Protein AF-A0A9E9LVG8-F1 (afdb_monomer)

Radius of gyration: 35.6 Å; Cα contacts (8 Å, |Δi|>4): 152; chains: 1; bounding box: 128×38×91 Å

Sequence (211 aa):
MKEKGQGVKDRTTAPAATGKSSRAGDALNPRQARFVSEYLVDLNGTQAAIRAGYSERSAKQTASRLLGEAAVRAAVGCAMEKRQERTELSQDEVIQDLRELRDICMGRRKVKVMTIVKNSREGTAEPVEVEGVMFEPSSANRTLELLGRHMRMFTDKMDVVSNGQTLQSGVLVVPPSLDESEWEKAAASEALPLSRSNHKQQKEKQGETDE

pLDDT: mean 72.39, std 21.18, range [31.77, 96.56]

Solvent-accessible surface area (backbone atoms only — not comparable to full-atom values): 13302 Å² total; per-residue (Å²): 133,89,81,92,82,85,87,82,90,84,79,90,79,79,86,74,91,81,77,81,84,89,72,84,78,90,71,71,50,73,52,55,48,38,22,45,61,43,20,72,74,73,73,38,47,40,63,9,23,37,76,34,68,43,58,69,95,48,9,57,62,49,24,55,52,46,66,65,35,67,64,51,38,52,51,43,49,56,52,50,50,56,48,32,66,74,64,76,53,53,73,66,55,55,51,49,51,42,52,51,50,31,31,31,23,68,45,75,33,76,42,79,41,82,40,74,52,67,43,87,88,74,78,46,72,47,81,42,81,38,85,37,70,45,75,36,67,69,63,24,52,54,36,52,50,54,54,35,47,75,71,60,75,61,79,87,84,77,78,53,62,58,98,91,39,71,54,72,90,70,82,79,82,77,68,98,62,93,51,69,72,57,54,54,50,56,57,59,75,69,58,69,89,77,78,82,71,74,72,63,67,63,61,67,74,74,72,80,84,87,131

Structure (mmCIF, N/CA/C/O backbone):
data_AF-A0A9E9LVG8-F1
#
_entry.id   AF-A0A9E9LVG8-F1
#
loop_
_atom_site.group_PDB
_atom_site.id
_atom_site.type_symbol
_atom_site.label_atom_id
_atom_site.label_alt_id
_atom_site.label_comp_id
_atom_site.label_asym_id
_atom_site.label_entity_id
_atom_site.label_seq_id
_atom_site.pdbx_PDB_ins_code
_atom_site.Cartn_x
_atom_site.Cartn_y
_atom_site.Cartn_z
_atom_site.occupancy
_atom_site.B_iso_or_equiv
_atom_site.auth_seq_id
_atom_site.auth_comp_id
_atom_site.auth_asym_id
_atom_site.auth_atom_id
_atom_site.pdbx_PDB_model_num
ATOM 1 N N . MET A 1 1 ? -80.763 -16.432 45.388 1.00 38.88 1 MET A N 1
ATOM 2 C CA . MET A 1 1 ? -79.445 -17.096 45.249 1.00 38.88 1 MET A CA 1
ATOM 3 C C . MET A 1 1 ? -78.433 -15.978 44.993 1.00 38.88 1 MET A C 1
ATOM 5 O O . MET A 1 1 ? -78.716 -15.185 44.111 1.00 38.88 1 MET A O 1
ATOM 9 N N . LYS A 1 2 ? -77.581 -15.620 45.977 1.00 37.69 2 LYS A N 1
ATOM 10 C CA . LYS A 1 2 ? -76.143 -16.015 46.098 1.00 37.69 2 LYS A CA 1
ATOM 11 C C . LYS A 1 2 ? -75.337 -15.500 44.881 1.00 37.69 2 LYS A C 1
ATOM 13 O O . LYS A 1 2 ? -75.766 -15.802 43.784 1.00 37.69 2 LYS A O 1
ATOM 18 N N . GLU A 1 3 ? -74.270 -14.692 44.920 1.00 39.41 3 GLU A N 1
ATOM 19 C CA . GLU A 1 3 ? -73.132 -14.364 45.821 1.00 39.41 3 GLU A CA 1
ATOM 20 C C . GLU A 1 3 ? -72.594 -12.960 45.405 1.00 39.41 3 GLU A C 1
ATOM 22 O O . GLU A 1 3 ? -72.778 -12.574 44.258 1.00 39.41 3 GLU A O 1
ATOM 27 N N . LYS A 1 4 ? -72.146 -12.022 46.261 1.00 37.06 4 LYS A N 1
ATOM 28 C CA . LYS A 1 4 ? -70.861 -11.862 46.998 1.00 37.06 4 LYS A CA 1
ATOM 29 C C . LYS A 1 4 ? -69.542 -12.044 46.205 1.00 37.06 4 LYS A C 1
ATOM 31 O O . LYS A 1 4 ? -69.297 -13.105 45.658 1.00 37.06 4 LYS A O 1
ATOM 36 N N . GLY A 1 5 ? -68.653 -11.041 46.327 1.00 36.66 5 GLY A N 1
ATOM 37 C CA . GLY A 1 5 ? -67.199 -11.060 46.027 1.00 36.66 5 GLY A CA 1
ATOM 38 C C . GLY A 1 5 ? -66.798 -9.886 45.115 1.00 36.66 5 GLY A C 1
ATOM 39 O O . GLY A 1 5 ? -67.173 -9.901 43.955 1.00 36.66 5 GLY A O 1
ATOM 40 N N . GLN A 1 6 ? -66.220 -8.742 45.516 1.00 34.16 6 GLN A N 1
ATOM 41 C CA . GLN A 1 6 ? -65.081 -8.381 46.388 1.00 34.16 6 GLN A CA 1
ATOM 42 C C . GLN A 1 6 ? -63.689 -8.875 45.944 1.00 34.16 6 GLN A C 1
ATOM 44 O O . GLN A 1 6 ? -63.438 -10.071 45.925 1.00 34.16 6 GLN A O 1
ATOM 49 N N . GLY A 1 7 ? -62.775 -7.904 45.749 1.00 33.81 7 GLY A N 1
ATOM 50 C CA . GLY A 1 7 ? -61.306 -8.047 45.660 1.00 33.81 7 GLY A CA 1
ATOM 51 C C . GLY A 1 7 ? -60.805 -8.294 44.232 1.00 33.81 7 GLY A C 1
ATOM 52 O O . GLY A 1 7 ? -61.410 -9.068 43.519 1.00 33.81 7 GLY A O 1
ATOM 53 N N . VAL A 1 8 ? -59.735 -7.688 43.713 1.00 41.69 8 VAL A N 1
ATOM 54 C CA . VAL A 1 8 ? -58.428 -7.407 44.322 1.00 41.69 8 VAL A CA 1
ATOM 55 C C . VAL A 1 8 ? -57.753 -6.244 43.570 1.00 41.69 8 VAL A C 1
ATOM 57 O O . VAL A 1 8 ? -57.889 -6.099 42.359 1.00 41.69 8 VAL A O 1
ATOM 60 N N . LYS A 1 9 ? -57.036 -5.396 44.319 1.00 43.97 9 LYS A N 1
ATOM 61 C CA . LYS A 1 9 ? -56.090 -4.398 43.806 1.00 43.97 9 LYS A CA 1
ATOM 62 C C . LYS A 1 9 ? -54.779 -5.113 43.495 1.00 43.97 9 LYS A C 1
ATOM 64 O O . LYS A 1 9 ? -54.216 -5.664 44.434 1.00 43.97 9 LYS A O 1
ATOM 69 N N . ASP A 1 10 ? -54.249 -4.975 42.285 1.00 36.19 10 ASP A N 1
ATOM 70 C CA . ASP A 1 10 ? -52.825 -5.205 42.049 1.00 36.19 10 ASP A CA 1
ATOM 71 C C . ASP A 1 10 ? -52.133 -3.930 41.580 1.00 36.19 10 ASP A C 1
ATOM 73 O O . ASP A 1 10 ? -52.552 -3.214 40.671 1.00 36.19 10 ASP A O 1
ATOM 77 N N . ARG A 1 11 ? -51.085 -3.627 42.335 1.00 36.69 11 ARG A N 1
ATOM 78 C CA . ARG A 1 11 ? -50.156 -2.522 42.189 1.00 36.69 11 ARG A CA 1
ATOM 79 C C . ARG A 1 11 ? -48.958 -3.080 41.418 1.00 36.69 11 ARG A C 1
ATOM 81 O O . ARG A 1 11 ? -48.553 -4.208 41.673 1.00 36.69 11 ARG A O 1
ATOM 88 N N . THR A 1 12 ? -48.314 -2.224 40.627 1.00 31.77 12 THR A N 1
ATOM 89 C CA . THR A 1 12 ? -46.904 -2.366 40.219 1.00 31.77 12 THR A CA 1
ATOM 90 C C . THR A 1 12 ? -46.638 -3.333 39.057 1.00 31.77 12 THR A C 1
ATOM 92 O O . THR A 1 12 ? -46.626 -4.545 39.207 1.00 31.77 12 THR A O 1
ATOM 95 N N . THR A 1 13 ? -46.289 -2.786 37.894 1.00 35.84 13 THR A N 1
ATOM 96 C CA . THR A 1 13 ? -44.907 -2.799 37.373 1.00 35.84 13 THR A CA 1
ATOM 97 C C . THR A 1 13 ? -44.895 -2.132 35.998 1.00 35.84 13 THR A C 1
ATOM 99 O O . THR A 1 13 ? -45.585 -2.542 35.070 1.00 35.84 13 THR A O 1
ATOM 102 N N . ALA A 1 14 ? -44.114 -1.060 35.874 1.00 40.38 14 ALA A N 1
ATOM 103 C CA . ALA A 1 14 ? -43.675 -0.572 34.576 1.00 40.38 14 ALA A CA 1
ATOM 104 C C . ALA A 1 14 ? -42.892 -1.696 33.875 1.00 40.38 14 ALA A C 1
ATOM 106 O O . ALA A 1 14 ? -42.085 -2.349 34.546 1.00 40.38 14 ALA A O 1
ATOM 107 N N . PRO A 1 15 ? -43.050 -1.923 32.560 1.00 40.12 15 PRO A N 1
ATOM 108 C CA . PRO A 1 15 ? -42.087 -2.744 31.860 1.00 40.12 15 PRO A CA 1
ATOM 109 C C . PRO A 1 15 ? -40.777 -1.956 31.808 1.00 40.12 15 PRO A C 1
ATOM 111 O O . PRO A 1 15 ? -40.672 -0.882 31.211 1.00 40.12 15 PRO A O 1
ATOM 114 N N . ALA A 1 16 ? -39.798 -2.492 32.528 1.00 33.31 16 ALA A N 1
ATOM 115 C CA . ALA A 1 16 ? -38.419 -2.075 32.493 1.00 33.31 16 ALA A CA 1
ATOM 116 C C . ALA A 1 16 ? -37.898 -2.083 31.052 1.00 33.31 16 ALA A C 1
ATOM 118 O O . ALA A 1 16 ? -38.242 -2.932 30.230 1.00 33.31 16 ALA A O 1
ATOM 119 N N . ALA A 1 17 ? -37.035 -1.111 30.782 1.00 48.03 17 ALA A N 1
ATOM 120 C CA . ALA A 1 17 ? -36.269 -0.985 29.564 1.00 48.03 17 ALA A CA 1
ATOM 121 C C . ALA A 1 17 ? -35.578 -2.302 29.195 1.00 48.03 17 ALA A C 1
ATOM 123 O O . ALA A 1 17 ? -34.691 -2.766 29.909 1.00 48.03 17 ALA A O 1
ATOM 124 N N . THR A 1 18 ? -35.918 -2.876 28.046 1.00 38.91 18 THR A N 1
ATOM 125 C CA . THR A 1 18 ? -34.981 -3.684 27.258 1.00 38.91 18 THR A CA 1
ATOM 126 C C . THR A 1 18 ? -35.544 -3.891 25.861 1.00 38.91 18 THR A C 1
ATOM 128 O O . THR A 1 18 ? -36.622 -4.438 25.675 1.00 38.91 18 THR A O 1
ATOM 131 N N . GLY A 1 19 ? -34.809 -3.409 24.865 1.00 33.72 19 GLY A N 1
ATOM 132 C CA . GLY A 1 19 ? -35.228 -3.474 23.470 1.00 33.72 19 GLY A CA 1
ATOM 133 C C . GLY A 1 19 ? -34.497 -2.430 22.649 1.00 33.72 19 GLY A C 1
ATOM 134 O O . GLY A 1 19 ? -35.092 -1.465 22.191 1.00 33.72 19 GLY A O 1
ATOM 135 N N . LYS A 1 20 ? -33.171 -2.593 22.591 1.00 41.78 20 LYS A N 1
ATOM 136 C CA . LYS A 1 20 ? -32.183 -1.890 21.762 1.00 41.78 20 LYS A CA 1
ATOM 137 C C . LYS A 1 20 ? -32.831 -1.115 20.603 1.00 41.78 20 LYS A C 1
ATOM 139 O O . LYS A 1 20 ? -33.322 -1.716 19.655 1.00 41.78 20 LYS A O 1
ATOM 144 N N . SER A 1 21 ? -32.810 0.214 20.700 1.00 41.50 21 SER A N 1
ATOM 145 C CA . SER A 1 21 ? -33.230 1.143 19.649 1.00 41.50 21 SER A CA 1
ATOM 146 C C . SER A 1 21 ? -32.486 0.842 18.345 1.00 41.50 21 SER A C 1
ATOM 148 O O . SER A 1 21 ? -31.396 1.358 18.107 1.00 41.50 21 SER A O 1
ATOM 150 N N . SER A 1 22 ? -33.083 0.032 17.479 1.00 45.78 22 SER A N 1
ATOM 151 C CA . SER A 1 22 ? -32.811 0.063 16.050 1.00 45.78 22 SER A CA 1
ATOM 152 C C . SER A 1 22 ? -33.468 1.327 15.495 1.00 45.78 22 SER A C 1
ATOM 154 O O . SER A 1 22 ? -34.662 1.322 15.190 1.00 45.78 22 SER A O 1
ATOM 156 N N . ARG A 1 23 ? -32.734 2.443 15.422 1.00 41.19 23 ARG A N 1
ATOM 157 C CA . ARG A 1 23 ? -33.213 3.644 14.725 1.00 41.19 23 ARG A CA 1
ATOM 158 C C . ARG A 1 23 ? -32.106 4.344 13.947 1.00 41.19 23 ARG A C 1
ATOM 160 O O . ARG A 1 23 ? -31.041 4.602 14.494 1.00 41.19 23 ARG A O 1
ATOM 167 N N . ALA A 1 24 ? -32.505 4.720 12.731 1.00 39.78 24 ALA A N 1
ATOM 168 C CA . ALA A 1 24 ? -31.890 5.630 11.767 1.00 39.78 24 ALA A CA 1
ATOM 169 C C . ALA A 1 24 ? -30.687 5.068 10.992 1.00 39.78 24 ALA A C 1
ATOM 171 O O . ALA A 1 24 ? -29.621 4.824 11.544 1.00 39.78 24 ALA A O 1
ATOM 172 N N . GLY A 1 25 ? -30.910 4.845 9.695 1.00 45.16 25 GLY A N 1
ATOM 173 C CA . GLY A 1 25 ? -29.958 4.260 8.760 1.00 45.16 25 GLY A CA 1
ATOM 174 C C . GLY A 1 25 ? -28.806 5.185 8.363 1.00 45.16 25 GLY A C 1
ATOM 175 O O . GLY A 1 25 ? -28.906 6.408 8.436 1.00 45.16 25 GLY A O 1
ATOM 176 N N . ASP A 1 26 ? -27.724 4.530 7.947 1.00 60.81 26 ASP A N 1
ATOM 177 C CA . ASP A 1 26 ? -26.649 4.952 7.036 1.00 60.81 26 ASP A CA 1
ATOM 178 C C . ASP A 1 26 ? -25.858 6.246 7.285 1.00 60.81 26 ASP A C 1
ATOM 180 O O . ASP A 1 26 ? -24.904 6.516 6.557 1.00 60.81 26 ASP A O 1
ATOM 184 N N . ALA A 1 27 ? -26.139 7.016 8.336 1.00 74.62 27 ALA A N 1
ATOM 185 C CA . ALA A 1 27 ? -25.320 8.174 8.687 1.00 74.62 27 ALA A CA 1
ATOM 186 C C . ALA A 1 27 ? -24.210 7.798 9.683 1.00 74.62 27 ALA A C 1
ATOM 188 O O . ALA A 1 27 ? -24.473 7.445 10.834 1.00 74.62 27 ALA A O 1
ATOM 189 N N . LEU A 1 28 ? -22.948 7.910 9.253 1.00 84.06 28 LEU A N 1
ATOM 190 C CA . LEU A 1 28 ? -21.785 7.779 10.137 1.00 84.06 28 LEU A CA 1
ATOM 191 C C . LEU A 1 28 ? -21.846 8.831 11.247 1.00 84.06 28 LEU A C 1
ATOM 193 O O . LEU A 1 28 ? -21.999 10.025 10.987 1.00 84.06 28 LEU A O 1
ATOM 197 N N . ASN A 1 29 ? -21.626 8.405 12.489 1.00 91.50 29 ASN A N 1
ATOM 198 C CA . ASN A 1 29 ? -21.367 9.335 13.584 1.00 91.50 29 ASN A CA 1
ATOM 199 C C . ASN A 1 29 ? -20.106 10.172 13.262 1.00 91.50 29 ASN A C 1
ATOM 201 O O . ASN A 1 29 ? -19.155 9.613 12.711 1.00 91.50 29 ASN A O 1
ATOM 205 N N . PRO A 1 30 ? -20.017 11.458 13.658 1.00 93.12 30 PRO A N 1
ATOM 206 C CA . PRO A 1 30 ? -18.803 12.268 13.507 1.00 93.12 30 PRO A CA 1
ATOM 207 C C . PRO A 1 30 ? -17.490 11.560 13.883 1.00 93.12 30 PRO A C 1
ATOM 209 O O . PRO A 1 30 ? -16.487 11.697 13.185 1.00 93.12 30 PRO A O 1
ATOM 212 N N . ARG A 1 31 ? -17.484 10.741 14.947 1.00 92.69 31 ARG A N 1
ATOM 213 C CA . ARG A 1 31 ? -16.293 9.963 15.344 1.00 92.69 31 ARG A CA 1
ATOM 214 C C . ARG A 1 31 ? -15.994 8.790 14.412 1.00 92.69 31 ARG A C 1
ATOM 216 O O . ARG A 1 31 ? -14.829 8.464 14.211 1.00 92.69 31 ARG A O 1
ATOM 223 N N . GLN A 1 32 ? -17.019 8.149 13.852 1.00 93.88 32 GLN A N 1
ATOM 224 C CA . GLN A 1 32 ? -16.851 7.108 12.832 1.00 93.88 32 GLN A CA 1
ATOM 225 C C . GLN A 1 32 ? -16.370 7.721 11.512 1.00 93.88 32 GLN A C 1
ATOM 227 O O . GLN A 1 32 ? -15.439 7.198 10.914 1.00 93.88 32 GLN A O 1
ATOM 232 N N . ALA A 1 3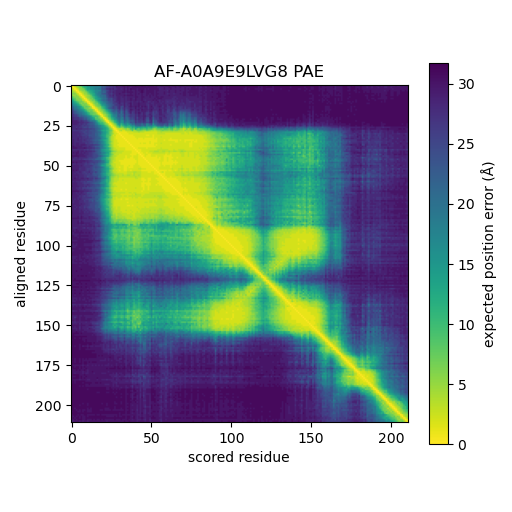3 ? -16.926 8.862 11.098 1.00 93.25 33 ALA A N 1
ATOM 233 C CA . ALA A 1 33 ? -16.466 9.591 9.918 1.00 93.25 33 ALA A CA 1
ATOM 234 C C . ALA A 1 33 ? -14.994 10.013 10.059 1.00 93.25 33 ALA A C 1
ATOM 236 O O . ALA A 1 33 ? -14.196 9.791 9.152 1.00 93.25 33 ALA A O 1
ATOM 237 N N . ARG A 1 34 ? -14.601 10.529 11.233 1.00 95.25 34 ARG A N 1
ATOM 238 C CA . ARG A 1 34 ? -13.197 10.848 11.523 1.00 95.25 34 ARG A CA 1
ATOM 239 C C . ARG A 1 34 ? -12.307 9.606 11.498 1.00 95.25 34 ARG A C 1
ATOM 241 O O . ARG A 1 34 ? -11.225 9.662 10.931 1.00 95.25 34 ARG A O 1
ATOM 248 N N . PHE A 1 35 ? -12.770 8.481 12.045 1.00 96.56 35 PHE A N 1
ATOM 249 C CA . PHE A 1 35 ? -12.057 7.205 11.944 1.00 96.56 35 PHE A CA 1
ATOM 250 C C . PHE A 1 35 ? -11.811 6.788 10.492 1.00 96.56 35 PHE A C 1
ATOM 252 O O . PHE A 1 35 ? -10.695 6.393 10.176 1.00 96.56 35 PHE A O 1
ATOM 259 N N . VAL A 1 36 ? -12.808 6.916 9.610 1.00 95.44 36 VAL A N 1
ATOM 260 C CA . VAL A 1 36 ? -12.644 6.617 8.178 1.00 95.44 36 VAL A CA 1
ATOM 261 C C . VAL A 1 36 ? -11.559 7.505 7.568 1.00 95.44 36 VAL A C 1
ATOM 263 O O . VAL A 1 36 ? -10.634 6.980 6.957 1.00 95.44 36 VAL A O 1
ATOM 266 N N . SER A 1 37 ? -11.613 8.822 7.785 1.00 93.25 37 SER A N 1
ATOM 267 C CA . SER A 1 37 ? -10.603 9.751 7.261 1.00 93.25 37 SER A CA 1
ATOM 268 C C . SER A 1 37 ? -9.186 9.420 7.741 1.00 93.25 37 SER A C 1
ATOM 270 O O . SER A 1 37 ? -8.263 9.387 6.932 1.00 93.25 37 SER A O 1
ATOM 272 N N . GLU A 1 38 ? -9.013 9.131 9.034 1.00 96.19 38 GLU A N 1
ATOM 273 C CA . GLU A 1 38 ? -7.708 8.778 9.613 1.00 96.19 38 GLU A CA 1
ATOM 274 C C . GLU A 1 38 ? -7.217 7.403 9.144 1.00 96.19 38 GLU A C 1
ATOM 276 O O . GLU A 1 38 ? -6.023 7.207 8.938 1.00 96.19 38 GLU A O 1
ATOM 281 N N . TYR A 1 39 ? -8.127 6.448 8.929 1.00 95.44 39 TYR A N 1
ATOM 282 C CA . TYR A 1 39 ? -7.785 5.114 8.437 1.00 95.44 39 TYR A CA 1
ATOM 283 C C . TYR A 1 39 ? -7.207 5.153 7.024 1.00 95.44 39 TYR A C 1
ATOM 285 O O . TYR A 1 39 ? -6.285 4.407 6.718 1.00 95.44 39 TYR A O 1
ATOM 293 N N . LEU A 1 40 ? -7.686 6.052 6.165 1.00 91.56 40 LEU A N 1
ATOM 294 C CA . LEU A 1 40 ? -7.164 6.187 4.802 1.00 91.56 40 LEU A CA 1
ATOM 295 C C . LEU A 1 40 ? -5.748 6.775 4.746 1.00 91.56 40 LEU A C 1
ATOM 297 O O . LEU A 1 40 ? -5.103 6.699 3.698 1.00 91.56 40 LEU A O 1
ATOM 301 N N . VAL A 1 41 ? -5.246 7.366 5.833 1.00 89.62 41 VAL A N 1
ATOM 302 C CA . VAL A 1 41 ? -3.891 7.933 5.864 1.00 89.62 41 VAL A CA 1
ATOM 303 C C . VAL A 1 41 ? -2.842 6.827 5.745 1.00 89.62 41 VAL A C 1
ATOM 305 O O . VAL A 1 41 ? -1.950 6.934 4.910 1.00 89.62 41 VAL A O 1
ATOM 308 N N . ASP A 1 42 ? -2.969 5.760 6.533 1.00 89.19 42 ASP A N 1
ATOM 309 C CA . ASP A 1 42 ? -1.940 4.719 6.686 1.00 89.19 42 ASP A CA 1
ATOM 310 C C . ASP A 1 42 ? -2.485 3.281 6.706 1.00 89.19 42 ASP A C 1
ATOM 312 O O . ASP A 1 42 ? -1.722 2.333 6.887 1.00 89.19 42 ASP A O 1
ATOM 316 N N . LEU A 1 43 ? -3.798 3.103 6.535 1.00 90.44 43 LEU A N 1
ATOM 317 C CA . LEU A 1 43 ? -4.495 1.816 6.618 1.00 90.44 43 LEU A CA 1
ATOM 318 C C . LEU A 1 43 ? -4.313 1.106 7.969 1.00 90.44 43 LEU A C 1
ATOM 320 O O . LEU A 1 43 ? -4.514 -0.107 8.079 1.00 90.44 43 LEU A O 1
ATOM 324 N N . ASN A 1 44 ? -3.979 1.856 9.024 1.00 93.00 44 ASN A N 1
ATOM 325 C CA . ASN A 1 44 ? -3.775 1.331 10.366 1.00 93.00 44 ASN A CA 1
ATOM 326 C C . ASN A 1 44 ? -4.997 1.607 11.248 1.00 93.00 44 ASN A C 1
ATOM 328 O O . ASN A 1 44 ? -5.193 2.708 11.761 1.00 93.00 44 ASN A O 1
ATOM 332 N N . GLY A 1 45 ? -5.804 0.569 11.485 1.00 93.88 45 GLY A N 1
ATOM 333 C CA . GLY A 1 45 ? -7.032 0.687 12.275 1.00 93.88 45 GLY A CA 1
ATOM 334 C C . GLY A 1 45 ? -6.791 1.193 13.700 1.00 93.88 45 GLY A C 1
ATOM 335 O O . GLY A 1 45 ? -7.513 2.066 14.175 1.00 93.88 45 GLY A O 1
ATOM 336 N N . THR A 1 46 ? -5.763 0.687 14.384 1.00 94.62 46 THR A N 1
ATOM 337 C CA . THR A 1 46 ? -5.473 1.073 15.774 1.00 94.62 46 THR A CA 1
ATOM 338 C C . THR A 1 46 ? -5.098 2.551 15.859 1.00 94.62 46 THR A C 1
ATOM 340 O O . THR A 1 46 ? -5.670 3.280 16.667 1.00 94.62 46 THR A O 1
ATOM 343 N N . GLN A 1 47 ? -4.193 3.016 14.993 1.00 94.50 47 GLN A N 1
ATOM 344 C CA . GLN A 1 47 ? -3.764 4.419 14.983 1.00 94.50 47 GLN A CA 1
ATOM 345 C C . GLN A 1 47 ? -4.860 5.364 14.482 1.00 94.50 47 GLN A C 1
ATOM 347 O O . GLN A 1 47 ? -4.990 6.490 14.965 1.00 94.50 47 GLN A O 1
ATOM 352 N N . ALA A 1 48 ? -5.698 4.912 13.550 1.00 96.06 48 ALA A N 1
ATOM 353 C CA . ALA A 1 48 ? -6.875 5.657 13.121 1.00 96.06 48 ALA A CA 1
ATOM 354 C C . ALA A 1 48 ? -7.882 5.853 14.262 1.00 96.06 48 ALA A C 1
ATOM 356 O O . ALA A 1 48 ? -8.411 6.949 14.440 1.00 96.06 48 ALA A O 1
ATOM 357 N N . ALA A 1 49 ? -8.113 4.823 15.084 1.00 96.44 49 ALA A N 1
ATOM 358 C CA . ALA A 1 49 ? -8.993 4.925 16.246 1.00 96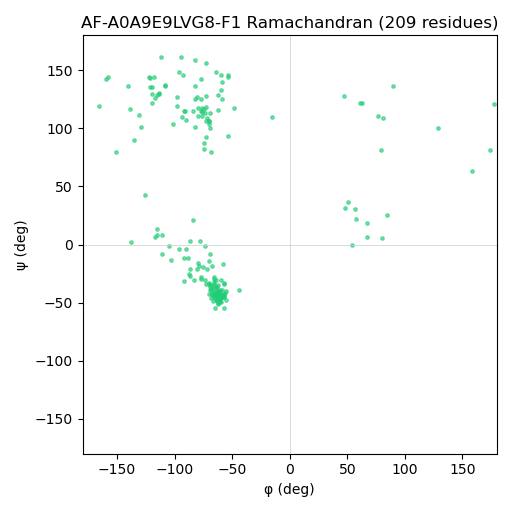.44 49 ALA A CA 1
ATOM 359 C C . ALA A 1 49 ? -8.472 5.941 17.275 1.00 96.44 49 ALA A C 1
ATOM 361 O O . ALA A 1 49 ? -9.253 6.747 17.779 1.00 96.44 49 ALA A O 1
ATOM 362 N N . ILE A 1 50 ? -7.164 5.955 17.541 1.00 96.44 50 ILE A N 1
ATOM 363 C CA . ILE A 1 50 ? -6.546 6.920 18.465 1.00 96.44 50 ILE A CA 1
ATOM 364 C C . ILE A 1 50 ? -6.735 8.354 17.951 1.00 96.44 50 ILE A C 1
ATOM 366 O O . ILE A 1 50 ? -7.286 9.196 18.659 1.00 96.44 50 ILE A O 1
ATOM 370 N N . ARG A 1 51 ? -6.386 8.624 16.686 1.00 95.69 51 ARG A N 1
ATOM 371 C CA . ARG A 1 51 ? -6.527 9.959 16.068 1.00 95.69 51 ARG A CA 1
ATOM 372 C C . ARG A 1 51 ? -7.979 10.425 15.943 1.00 95.69 51 ARG A C 1
ATOM 374 O O . ARG A 1 51 ? -8.270 11.614 16.079 1.00 95.69 51 ARG A O 1
ATOM 381 N N . ALA A 1 52 ? -8.914 9.491 15.772 1.00 94.69 52 ALA A N 1
ATOM 382 C CA . ALA A 1 52 ? -10.349 9.764 15.806 1.00 94.69 52 ALA A CA 1
ATOM 383 C C . ALA A 1 52 ? -10.899 10.042 17.222 1.00 94.69 52 ALA A C 1
ATOM 385 O O . ALA A 1 52 ? -12.088 10.335 17.381 1.00 94.69 52 ALA A O 1
ATOM 386 N N . GLY A 1 53 ? -10.048 9.975 18.252 1.00 94.75 53 GLY A N 1
ATOM 387 C CA . GLY A 1 53 ? -10.378 10.292 19.637 1.00 94.75 53 GLY A CA 1
ATOM 388 C C . GLY A 1 53 ? -11.006 9.131 20.405 1.00 94.75 53 GLY A C 1
ATOM 389 O O . GLY A 1 53 ? -11.793 9.366 21.322 1.00 94.75 53 GLY A O 1
ATOM 390 N N . TYR A 1 54 ? -10.761 7.875 20.018 1.00 95.50 54 TYR A N 1
ATOM 391 C CA . TYR A 1 54 ? -11.088 6.707 20.848 1.00 95.50 54 TYR A CA 1
ATOM 392 C C . TYR A 1 54 ? -10.004 6.455 21.900 1.00 95.50 54 TYR A C 1
ATOM 394 O O . TYR A 1 54 ? -8.877 6.920 21.775 1.00 95.50 54 TYR A O 1
ATOM 402 N N . SER A 1 55 ? -10.363 5.735 22.968 1.00 95.06 55 SER A N 1
ATOM 403 C CA . SER A 1 55 ? -9.420 5.423 24.044 1.00 95.06 55 SER A CA 1
ATOM 404 C C . SER A 1 55 ? -8.267 4.578 23.512 1.00 95.06 55 SER A C 1
ATOM 406 O O . SER A 1 55 ? -8.501 3.524 22.924 1.00 95.06 55 SER A O 1
ATOM 408 N N . GLU A 1 56 ? -7.033 5.001 23.779 1.00 95.00 56 GLU A N 1
ATOM 409 C CA . GLU A 1 56 ? -5.821 4.276 23.383 1.00 95.00 56 GLU A CA 1
ATOM 410 C C . GLU A 1 56 ? -5.808 2.840 23.914 1.00 95.00 56 GLU A C 1
ATOM 412 O O . GLU A 1 56 ? -5.514 1.901 23.175 1.00 95.00 56 GLU A O 1
ATOM 417 N N . ARG A 1 57 ? -6.237 2.650 25.169 1.00 95.50 57 ARG A N 1
ATOM 418 C CA . ARG A 1 57 ? -6.285 1.333 25.825 1.00 95.50 57 ARG A CA 1
ATOM 419 C C . ARG A 1 57 ? -7.180 0.335 25.094 1.00 95.50 57 ARG A C 1
ATOM 421 O O . ARG A 1 57 ? -6.913 -0.861 25.147 1.00 95.50 57 ARG A O 1
ATOM 428 N N . SER A 1 58 ? -8.231 0.812 24.426 1.00 94.50 58 SER A N 1
ATOM 429 C CA . SER A 1 58 ? -9.177 -0.029 23.686 1.00 94.50 58 SER A CA 1
ATOM 430 C C . SER A 1 58 ? -9.171 0.220 22.178 1.00 94.50 58 SER A C 1
ATOM 432 O O . SER A 1 58 ? -10.060 -0.260 21.467 1.00 94.50 58 SER A O 1
ATOM 434 N N . ALA A 1 59 ? -8.171 0.939 21.658 1.00 94.94 59 ALA A N 1
ATOM 435 C CA . ALA A 1 59 ? -8.109 1.348 20.258 1.00 94.94 59 ALA A CA 1
ATOM 436 C C . ALA A 1 59 ? -8.094 0.143 19.313 1.00 94.94 59 ALA A C 1
ATOM 438 O O . ALA A 1 59 ? -8.820 0.130 18.323 1.00 94.94 59 ALA A O 1
ATOM 439 N N . LYS A 1 60 ? -7.349 -0.914 19.660 1.00 95.56 60 LYS A N 1
ATOM 440 C CA . LYS A 1 60 ? -7.264 -2.141 18.855 1.00 95.56 60 LYS A CA 1
ATOM 441 C C . LYS A 1 60 ? -8.612 -2.866 18.749 1.00 95.56 60 LYS A C 1
ATOM 443 O O . LYS A 1 60 ? -9.027 -3.217 17.645 1.00 95.56 60 LYS A O 1
ATOM 448 N N . GLN A 1 61 ? -9.320 -3.077 19.868 1.00 96.44 61 GLN A N 1
ATOM 449 C CA . GLN A 1 61 ? -10.641 -3.725 19.821 1.00 96.44 61 GLN A CA 1
ATOM 450 C C . GLN A 1 61 ? -11.678 -2.825 19.142 1.00 96.44 61 GLN A C 1
ATOM 452 O O . GLN A 1 61 ? -12.500 -3.303 18.363 1.00 96.44 61 GLN A O 1
ATOM 457 N N . THR A 1 62 ? -11.616 -1.518 19.406 1.00 95.31 62 THR A N 1
ATOM 458 C CA . THR A 1 62 ? -12.520 -0.534 18.806 1.00 95.31 62 THR A CA 1
ATOM 459 C C . THR A 1 62 ? -12.349 -0.480 17.292 1.00 95.31 62 THR A C 1
ATOM 461 O O . THR A 1 62 ? -13.345 -0.540 16.580 1.00 95.31 62 THR A O 1
ATOM 464 N N . ALA A 1 63 ? -11.113 -0.443 16.793 1.00 95.56 63 ALA A N 1
ATOM 465 C CA . ALA A 1 63 ? -10.814 -0.467 15.366 1.00 95.56 63 ALA A CA 1
ATOM 466 C C . ALA A 1 63 ? -11.351 -1.732 14.687 1.00 95.56 63 ALA A C 1
ATOM 468 O O . ALA A 1 63 ? -12.009 -1.639 13.655 1.00 95.56 63 ALA A O 1
ATOM 469 N N . SER A 1 64 ? -11.129 -2.904 15.294 1.00 96.06 64 SER A N 1
ATOM 470 C CA . SER A 1 64 ? -11.660 -4.175 14.786 1.00 96.06 64 SER A CA 1
ATOM 471 C C . SER A 1 64 ? -13.190 -4.154 14.693 1.00 96.06 64 SER A C 1
ATOM 473 O O . SER A 1 64 ? -13.759 -4.504 13.660 1.00 96.06 64 SER A O 1
ATOM 475 N N . ARG A 1 65 ? -13.865 -3.652 15.737 1.00 95.69 65 ARG A N 1
ATOM 476 C CA . ARG A 1 65 ? -15.325 -3.498 15.738 1.00 95.69 65 ARG A CA 1
ATOM 477 C C . ARG A 1 65 ? -15.798 -2.533 14.651 1.00 95.69 65 ARG A C 1
ATOM 479 O O . ARG A 1 65 ? -16.704 -2.884 13.908 1.00 95.69 65 ARG A O 1
ATOM 486 N N . LEU A 1 66 ? -15.173 -1.360 14.536 1.00 94.75 66 LEU A N 1
ATOM 487 C CA . LEU A 1 66 ? -15.528 -0.343 13.542 1.00 94.75 66 LEU A CA 1
ATOM 488 C C . LEU A 1 66 ? -15.376 -0.871 12.112 1.00 94.75 66 LEU A C 1
ATOM 490 O O . LEU A 1 66 ? -16.286 -0.714 11.314 1.00 94.75 66 LEU A O 1
ATOM 494 N N . LEU A 1 67 ? -14.287 -1.572 11.789 1.00 94.00 67 LEU A N 1
ATOM 495 C CA . LEU A 1 67 ? -14.103 -2.200 10.469 1.00 94.00 67 LEU A CA 1
ATOM 496 C C . LEU A 1 67 ? -15.083 -3.371 10.215 1.00 94.00 67 LEU A C 1
ATOM 498 O O . LEU A 1 67 ? -15.313 -3.788 9.072 1.00 94.00 67 LEU A O 1
ATOM 502 N N . GLY A 1 68 ? -15.671 -3.912 11.284 1.00 92.38 68 GLY A N 1
ATOM 503 C CA . GLY A 1 68 ? -16.756 -4.889 11.255 1.00 92.38 68 GLY A CA 1
ATOM 504 C C . GLY A 1 68 ? -18.132 -4.292 10.940 1.00 92.38 68 GLY A C 1
ATOM 505 O O . GLY A 1 68 ? -18.978 -4.992 10.387 1.00 92.38 68 GLY A O 1
ATOM 506 N N . GLU A 1 69 ? -18.360 -3.018 11.266 1.00 93.75 69 GLU A N 1
ATOM 507 C CA . GLU A 1 69 ? -19.643 -2.337 11.073 1.00 93.75 69 GLU A CA 1
ATOM 508 C C . GLU A 1 69 ? -19.897 -2.039 9.586 1.00 93.75 69 GLU A C 1
ATOM 510 O O . GLU A 1 69 ? -19.071 -1.428 8.907 1.00 93.75 69 GLU A O 1
ATOM 515 N N . ALA A 1 70 ? -21.068 -2.440 9.076 1.00 92.00 70 ALA A N 1
ATOM 516 C CA . ALA A 1 70 ? -21.405 -2.334 7.652 1.00 92.00 70 ALA A CA 1
ATOM 517 C C . ALA A 1 70 ? -21.314 -0.893 7.114 1.00 92.00 70 ALA A C 1
ATOM 519 O O . ALA A 1 70 ? -20.732 -0.678 6.054 1.00 92.00 70 ALA A O 1
ATOM 520 N N . ALA A 1 71 ? -21.811 0.092 7.871 1.00 91.06 71 ALA A N 1
ATOM 521 C CA . ALA A 1 71 ? -21.778 1.503 7.479 1.00 91.06 71 ALA A CA 1
ATOM 522 C C . ALA A 1 71 ? -20.344 2.052 7.373 1.00 91.06 71 ALA A C 1
ATOM 524 O O . ALA A 1 71 ? -20.004 2.742 6.415 1.00 91.06 71 ALA A O 1
ATOM 525 N N . VAL A 1 72 ? -19.473 1.707 8.329 1.00 92.38 72 VAL A N 1
ATOM 526 C CA . VAL A 1 72 ? -18.060 2.117 8.313 1.00 92.38 72 VAL A CA 1
ATOM 527 C C . VAL A 1 72 ? -17.323 1.432 7.168 1.00 92.38 72 VAL A C 1
ATOM 529 O O . VAL A 1 72 ? -16.576 2.088 6.450 1.00 92.38 72 VAL A O 1
ATOM 532 N N . ARG A 1 73 ? -17.561 0.135 6.944 1.00 91.44 73 ARG A N 1
ATOM 533 C CA . ARG A 1 73 ? -16.959 -0.598 5.824 1.00 91.44 73 ARG A CA 1
ATOM 534 C C . ARG A 1 73 ? -17.357 -0.008 4.473 1.00 91.44 73 ARG A C 1
ATOM 536 O O . ARG A 1 73 ? -16.484 0.192 3.634 1.00 91.44 73 ARG A O 1
ATOM 543 N N . ALA A 1 74 ? -18.640 0.295 4.280 1.00 92.25 74 ALA A N 1
ATOM 544 C CA . ALA A 1 74 ? -19.130 0.934 3.062 1.00 92.25 74 ALA A CA 1
ATOM 545 C C . ALA A 1 74 ? -18.477 2.309 2.853 1.00 92.25 74 ALA A C 1
ATOM 547 O O . ALA A 1 74 ? -18.011 2.615 1.759 1.00 92.25 74 ALA A O 1
ATOM 548 N N . ALA A 1 75 ? -18.358 3.106 3.917 1.00 92.69 75 ALA A N 1
ATOM 549 C CA . ALA A 1 75 ? -17.708 4.410 3.870 1.00 92.69 75 ALA A CA 1
ATOM 550 C C . ALA A 1 75 ? -16.214 4.333 3.524 1.00 92.69 75 ALA A C 1
ATOM 552 O O . ALA A 1 75 ? -15.736 5.122 2.712 1.00 92.69 75 ALA A O 1
ATOM 553 N N . VAL A 1 76 ? -15.486 3.373 4.108 1.00 93.31 76 VAL A N 1
ATOM 554 C CA . VAL A 1 76 ? -14.085 3.104 3.754 1.00 93.31 76 VAL A CA 1
ATOM 555 C C . VAL A 1 76 ? -13.982 2.699 2.286 1.00 93.31 76 VAL A C 1
ATOM 557 O O . VAL A 1 76 ? -13.140 3.248 1.587 1.00 93.31 76 VAL A O 1
ATOM 560 N N . GLY A 1 77 ? -14.849 1.803 1.802 1.00 89.94 77 GLY A N 1
ATOM 561 C CA . GLY A 1 77 ? -14.880 1.383 0.397 1.00 89.94 77 GLY A CA 1
ATOM 562 C C . GLY A 1 77 ? -15.071 2.559 -0.563 1.00 89.94 77 GLY A C 1
ATOM 563 O O . GLY A 1 77 ? -14.209 2.810 -1.398 1.00 89.94 77 GLY A O 1
ATOM 564 N N . CYS A 1 78 ? -16.125 3.351 -0.359 1.00 90.75 78 CYS A N 1
ATOM 565 C CA . CYS A 1 78 ? -16.403 4.560 -1.144 1.00 90.75 78 CYS A CA 1
ATOM 566 C C . CYS A 1 78 ? -15.227 5.551 -1.136 1.00 90.75 78 CYS A C 1
ATOM 568 O O . CYS A 1 78 ? -14.924 6.199 -2.134 1.00 90.75 78 CYS A O 1
ATOM 570 N N . ALA A 1 79 ? -14.568 5.719 0.011 1.00 89.06 79 ALA A N 1
ATOM 571 C CA . ALA A 1 79 ? -13.460 6.655 0.127 1.00 89.06 79 ALA A CA 1
ATOM 572 C C . ALA A 1 79 ? -12.156 6.123 -0.498 1.00 89.06 79 ALA A C 1
ATOM 574 O O . ALA A 1 79 ? -11.358 6.917 -0.996 1.00 89.06 79 ALA A O 1
ATOM 575 N N . MET A 1 80 ? -11.951 4.802 -0.516 1.00 87.25 80 MET A N 1
ATOM 576 C CA . MET A 1 80 ? -10.879 4.158 -1.282 1.00 87.25 80 MET A CA 1
ATOM 577 C C . MET A 1 80 ? -11.097 4.319 -2.782 1.00 87.25 80 MET A C 1
ATOM 579 O O . MET A 1 80 ? -10.159 4.682 -3.481 1.00 87.25 80 MET A O 1
ATOM 583 N N . GLU A 1 81 ? -12.321 4.104 -3.258 1.00 86.25 81 GLU A N 1
ATOM 584 C CA . GLU A 1 81 ? -12.690 4.260 -4.667 1.00 86.25 81 GLU A CA 1
ATOM 585 C C . GLU A 1 81 ? -12.471 5.702 -5.133 1.00 86.25 81 GLU A C 1
ATOM 587 O O . GLU A 1 81 ? -11.703 5.936 -6.056 1.00 86.25 81 GLU A O 1
ATOM 592 N N . LYS A 1 82 ? -12.970 6.696 -4.387 1.00 86.81 82 LYS A N 1
ATOM 593 C CA . LYS A 1 82 ? -12.685 8.119 -4.663 1.00 86.81 82 LYS A CA 1
ATOM 594 C C . LYS A 1 82 ? -11.196 8.452 -4.668 1.00 86.81 82 LYS A C 1
ATOM 596 O O . LYS A 1 82 ? -10.756 9.352 -5.384 1.00 86.81 82 LYS A O 1
ATOM 601 N N . ARG A 1 83 ? -10.401 7.787 -3.821 1.00 82.50 83 ARG A N 1
ATOM 602 C CA . ARG A 1 83 ? -8.945 7.966 -3.828 1.00 82.50 83 ARG A CA 1
ATOM 603 C C . ARG A 1 83 ? -8.349 7.400 -5.111 1.00 82.50 83 ARG A C 1
ATOM 605 O O . ARG A 1 83 ? -7.535 8.100 -5.697 1.00 82.50 83 ARG A O 1
ATOM 612 N N . GLN A 1 84 ? -8.759 6.196 -5.509 1.00 79.69 84 GLN A N 1
ATOM 613 C CA . GLN A 1 84 ? -8.322 5.538 -6.742 1.00 79.69 84 GLN A CA 1
ATOM 614 C C . GLN A 1 84 ? -8.694 6.368 -7.973 1.00 79.69 84 GLN A C 1
ATOM 616 O O . GLN A 1 84 ? -7.824 6.627 -8.793 1.00 79.69 84 GLN A O 1
ATOM 621 N N . GLU A 1 85 ? -9.930 6.872 -8.046 1.00 83.50 85 GLU A N 1
ATOM 622 C CA . GLU A 1 85 ? -10.388 7.783 -9.104 1.00 83.50 85 GLU A CA 1
ATOM 623 C C . GLU A 1 85 ? -9.521 9.043 -9.178 1.00 83.50 85 GLU A C 1
ATOM 625 O O . GLU A 1 85 ? -9.104 9.450 -10.254 1.00 83.50 85 GLU A O 1
ATOM 630 N N . ARG A 1 86 ? -9.199 9.657 -8.030 1.00 81.56 86 ARG A N 1
ATOM 631 C CA . ARG A 1 86 ? -8.366 10.868 -7.996 1.00 81.56 86 ARG A CA 1
ATOM 632 C C . ARG A 1 86 ? -6.914 10.607 -8.392 1.00 81.56 86 ARG A C 1
ATOM 634 O O . ARG A 1 86 ? -6.262 11.514 -8.897 1.00 81.56 86 ARG A O 1
ATOM 641 N N . THR A 1 87 ? -6.369 9.442 -8.047 1.00 80.75 87 THR A N 1
ATOM 642 C CA . THR A 1 87 ? -4.971 9.109 -8.350 1.00 80.75 87 THR A CA 1
ATOM 643 C C . THR A 1 87 ? -4.794 8.461 -9.713 1.00 80.75 87 THR A C 1
ATOM 645 O O . THR A 1 87 ? -3.647 8.322 -10.117 1.00 80.75 87 THR A O 1
ATOM 648 N N . GLU A 1 88 ? -5.885 8.052 -10.374 1.00 79.12 88 GLU A N 1
ATOM 649 C CA . GLU A 1 88 ? -5.876 7.293 -11.636 1.00 79.12 88 GLU A CA 1
ATOM 650 C C . GLU A 1 88 ? -4.905 6.099 -11.584 1.00 79.12 88 GLU A C 1
ATOM 652 O O . GLU A 1 88 ? -4.277 5.737 -12.569 1.00 79.12 88 GLU A O 1
ATOM 657 N N . LEU A 1 89 ? -4.739 5.527 -10.387 1.00 78.31 89 LEU A N 1
ATOM 658 C CA . LEU A 1 89 ? -3.757 4.491 -10.087 1.00 78.31 89 LEU A CA 1
ATOM 659 C C . LEU A 1 89 ? -4.398 3.440 -9.191 1.00 78.31 89 LEU A C 1
ATOM 661 O O . LEU A 1 89 ? -4.778 3.707 -8.044 1.00 78.31 89 LEU A O 1
ATOM 665 N N . SER A 1 90 ? -4.485 2.233 -9.726 1.00 83.12 90 SER A N 1
ATOM 666 C CA . SER A 1 90 ? -4.932 1.027 -9.046 1.00 83.12 90 SER A CA 1
ATOM 667 C C . SER A 1 90 ? -3.753 0.232 -8.477 1.00 83.12 90 SER A C 1
ATOM 669 O O . SER A 1 90 ? -2.595 0.383 -8.870 1.00 83.12 90 SER A O 1
ATOM 671 N N . GLN A 1 91 ? -4.043 -0.660 -7.525 1.00 82.75 91 GLN A N 1
ATOM 672 C CA . GLN A 1 91 ? -3.032 -1.579 -6.997 1.00 82.75 91 GLN A CA 1
ATOM 673 C C . GLN A 1 91 ? -2.493 -2.518 -8.088 1.00 82.75 91 GLN A C 1
ATOM 675 O O . GLN A 1 91 ? -1.305 -2.840 -8.077 1.00 82.75 91 GLN A O 1
ATOM 680 N N . ASP A 1 92 ? -3.347 -2.922 -9.028 1.00 86.69 92 ASP A N 1
ATOM 681 C CA . ASP A 1 92 ? -2.977 -3.814 -10.125 1.00 86.69 92 ASP A CA 1
ATOM 682 C C . ASP A 1 92 ? -2.031 -3.134 -11.119 1.00 86.69 92 ASP A C 1
ATOM 684 O O . ASP A 1 92 ? -1.052 -3.757 -11.531 1.00 86.69 92 ASP A O 1
ATOM 688 N N . GLU A 1 93 ? -2.245 -1.851 -11.427 1.00 88.69 93 GLU A N 1
ATOM 689 C CA . GLU A 1 93 ? -1.328 -1.055 -12.257 1.00 88.69 93 GLU A CA 1
ATOM 690 C C . GLU A 1 93 ? 0.052 -0.944 -11.612 1.00 88.69 93 GLU A C 1
ATOM 692 O O . GLU A 1 93 ? 1.054 -1.266 -12.244 1.00 88.69 93 GLU A O 1
ATOM 697 N N . VAL A 1 94 ? 0.123 -0.633 -10.314 1.00 90.38 94 VAL A N 1
ATOM 698 C CA . VAL A 1 94 ? 1.410 -0.583 -9.598 1.00 90.38 94 VAL A CA 1
ATOM 699 C C . VAL A 1 94 ? 2.119 -1.943 -9.627 1.00 90.38 94 VAL A C 1
ATOM 701 O O . VAL A 1 94 ? 3.339 -2.019 -9.779 1.00 90.38 94 VAL A O 1
ATOM 704 N N . ILE A 1 95 ? 1.380 -3.048 -9.493 1.00 93.25 95 ILE A N 1
ATOM 705 C CA . ILE A 1 95 ? 1.955 -4.398 -9.587 1.00 93.25 95 ILE A CA 1
ATOM 706 C C . ILE A 1 95 ? 2.445 -4.685 -11.011 1.00 93.25 95 ILE A C 1
ATOM 708 O O . ILE A 1 95 ? 3.483 -5.332 -11.178 1.00 93.25 95 ILE A O 1
ATOM 712 N N . GLN A 1 96 ? 1.715 -4.236 -12.029 1.00 92.69 96 GLN A N 1
ATOM 713 C CA . GLN A 1 96 ? 2.099 -4.380 -13.428 1.00 92.69 96 GLN A CA 1
ATOM 714 C C . GLN A 1 96 ? 3.376 -3.593 -13.734 1.00 92.69 96 GLN A C 1
ATOM 716 O O . GLN A 1 96 ? 4.310 -4.174 -14.292 1.00 92.69 96 GLN A O 1
ATOM 721 N N . ASP A 1 97 ? 3.471 -2.354 -13.265 1.00 93.12 97 ASP A N 1
ATOM 722 C CA . ASP A 1 97 ? 4.655 -1.507 -13.411 1.00 93.12 97 ASP A CA 1
ATOM 723 C C . ASP A 1 97 ? 5.873 -2.120 -12.716 1.00 93.12 97 ASP A C 1
ATOM 725 O O . ASP A 1 97 ? 6.958 -2.197 -13.291 1.00 93.12 97 ASP A O 1
ATOM 729 N N . LEU A 1 98 ? 5.703 -2.656 -11.502 1.00 94.00 98 LEU A N 1
ATOM 730 C CA . LEU A 1 98 ? 6.773 -3.379 -10.810 1.00 94.00 98 LEU A CA 1
ATOM 731 C C . LEU A 1 98 ? 7.196 -4.639 -11.585 1.00 94.00 98 LEU A C 1
ATOM 733 O O . LEU A 1 98 ? 8.380 -4.963 -11.651 1.00 94.00 98 LEU A O 1
ATOM 737 N N . ARG A 1 99 ? 6.270 -5.376 -12.209 1.00 93.12 99 ARG A N 1
ATOM 738 C CA . ARG A 1 99 ? 6.632 -6.538 -13.046 1.00 93.12 99 ARG A CA 1
ATOM 739 C C . ARG A 1 99 ? 7.421 -6.119 -14.283 1.00 93.12 99 ARG A C 1
ATOM 741 O O . ARG A 1 99 ? 8.398 -6.787 -14.619 1.00 93.12 99 ARG A O 1
ATOM 748 N N . GLU A 1 100 ? 7.017 -5.031 -14.926 1.00 92.75 100 GLU A N 1
ATOM 749 C CA . GLU A 1 100 ? 7.720 -4.452 -16.067 1.00 92.75 100 GLU A CA 1
ATOM 750 C C . GLU A 1 100 ? 9.123 -3.985 -15.683 1.00 92.75 100 GLU A C 1
ATOM 752 O O . GLU A 1 100 ? 10.096 -4.402 -16.314 1.00 92.75 100 GLU A O 1
ATOM 757 N N . LEU A 1 101 ? 9.248 -3.212 -14.604 1.00 92.00 101 LEU A N 1
ATOM 758 C CA . LEU A 1 101 ? 10.533 -2.737 -14.104 1.00 92.00 101 LEU A CA 1
ATOM 759 C C . LEU A 1 101 ? 11.464 -3.903 -13.763 1.00 92.00 101 LEU A C 1
ATOM 761 O O . LEU A 1 101 ? 12.629 -3.898 -14.154 1.00 92.00 101 LEU A O 1
ATOM 765 N N . ARG A 1 102 ? 10.948 -4.951 -13.107 1.00 93.12 102 ARG A N 1
ATOM 766 C CA . ARG A 1 102 ? 11.700 -6.189 -12.860 1.00 93.12 102 ARG A CA 1
ATOM 767 C C . ARG A 1 102 ? 12.223 -6.782 -14.168 1.00 93.12 102 ARG A C 1
ATOM 769 O O . ARG A 1 102 ? 13.387 -7.164 -14.230 1.00 93.12 102 ARG A O 1
ATOM 776 N N . ASP A 1 103 ? 11.383 -6.899 -15.193 1.00 91.88 103 ASP A N 1
ATOM 777 C CA . ASP A 1 103 ? 11.777 -7.522 -16.459 1.00 91.88 103 ASP A CA 1
ATOM 778 C C . ASP A 1 103 ? 12.812 -6.687 -17.220 1.00 91.88 103 ASP A C 1
ATOM 780 O O . ASP A 1 103 ? 13.737 -7.261 -17.798 1.00 91.88 103 ASP A O 1
ATOM 784 N N . ILE A 1 104 ? 12.713 -5.357 -17.161 1.00 90.88 104 ILE A N 1
ATOM 785 C CA . ILE A 1 104 ? 13.723 -4.437 -17.694 1.00 90.88 104 ILE A CA 1
ATOM 786 C C . ILE A 1 104 ? 15.036 -4.592 -16.920 1.00 90.88 104 ILE A C 1
ATOM 788 O O . ILE A 1 104 ? 16.058 -4.892 -17.524 1.00 90.88 104 ILE A O 1
ATOM 792 N N . CYS A 1 105 ? 15.026 -4.460 -15.590 1.00 90.25 105 CYS A N 1
ATOM 793 C CA . CYS A 1 105 ? 16.239 -4.498 -14.766 1.00 90.25 105 CYS A CA 1
ATOM 794 C C . CYS A 1 105 ? 16.942 -5.865 -14.767 1.00 90.25 105 CYS A C 1
ATOM 796 O O . CYS A 1 105 ? 18.155 -5.927 -14.573 1.00 90.25 105 CYS A O 1
ATOM 798 N N . MET A 1 106 ? 16.205 -6.962 -14.977 1.00 90.81 106 MET A N 1
ATOM 799 C CA . MET A 1 106 ? 16.762 -8.315 -15.111 1.00 90.81 106 MET A CA 1
ATOM 800 C C . MET A 1 106 ? 17.185 -8.659 -16.548 1.00 90.81 106 MET A C 1
ATOM 802 O O . MET A 1 106 ? 17.573 -9.798 -16.803 1.00 90.81 106 MET A O 1
ATOM 806 N N . GLY A 1 107 ? 17.074 -7.722 -17.493 1.00 87.88 107 GLY A N 1
ATOM 807 C CA . GLY A 1 107 ? 17.420 -7.938 -18.896 1.00 87.88 107 GLY A CA 1
ATOM 808 C C . GLY A 1 107 ? 16.509 -8.918 -19.643 1.00 87.88 107 GLY A C 1
ATOM 809 O O . GLY A 1 107 ? 16.882 -9.447 -20.688 1.00 87.88 107 GLY A O 1
ATOM 810 N N . ARG A 1 108 ? 15.308 -9.183 -19.117 1.00 87.62 108 ARG A N 1
ATOM 811 C CA . ARG A 1 108 ? 14.282 -10.028 -19.757 1.00 87.62 108 ARG A CA 1
ATOM 812 C C . ARG A 1 108 ? 13.498 -9.268 -20.825 1.00 87.62 108 ARG A C 1
ATOM 814 O O . ARG A 1 108 ? 12.902 -9.890 -21.701 1.00 87.62 108 ARG A O 1
ATOM 821 N N . ARG A 1 109 ? 13.496 -7.934 -20.751 1.00 86.50 109 ARG A N 1
ATOM 822 C CA . ARG A 1 109 ? 12.881 -7.023 -21.718 1.00 86.50 109 ARG A CA 1
ATOM 823 C C . ARG A 1 109 ? 13.944 -6.082 -22.285 1.00 86.50 109 ARG A C 1
ATOM 825 O O . ARG A 1 109 ? 14.761 -5.543 -21.544 1.00 86.50 109 ARG A O 1
ATOM 832 N N . LYS A 1 110 ? 13.923 -5.889 -23.605 1.00 84.06 110 LYS A N 1
ATOM 833 C CA . LYS A 1 110 ? 14.755 -4.888 -24.282 1.00 84.06 110 LYS A CA 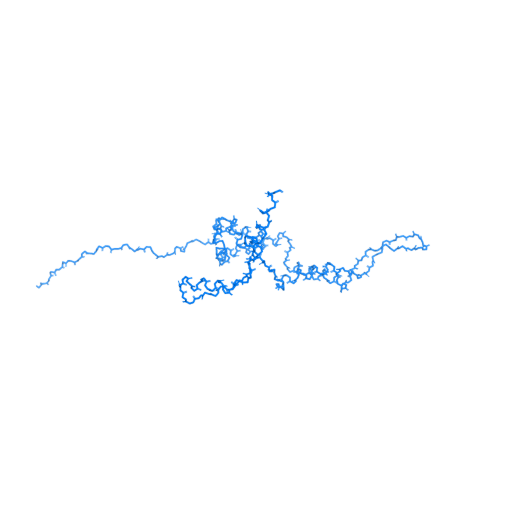1
ATOM 834 C C . LYS A 1 110 ? 14.152 -3.503 -24.084 1.00 84.06 110 LYS A C 1
ATOM 836 O O . LYS A 1 110 ? 12.933 -3.354 -24.121 1.00 84.06 110 LYS A O 1
ATOM 841 N N . VAL A 1 111 ? 15.006 -2.505 -23.915 1.00 84.75 111 VAL A N 1
ATOM 842 C CA . VAL A 1 111 ? 14.624 -1.096 -23.826 1.00 84.75 111 VAL A CA 1
ATOM 843 C C . VAL A 1 111 ? 15.345 -0.305 -24.901 1.00 84.75 111 VAL A C 1
ATOM 845 O O . VAL A 1 111 ? 16.490 -0.594 -25.250 1.00 84.75 111 VAL A O 1
ATOM 848 N N . LYS A 1 112 ? 14.661 0.697 -25.445 1.00 81.00 112 LYS A N 1
ATOM 849 C CA . LYS A 1 112 ? 15.269 1.625 -26.389 1.00 81.00 112 LYS A CA 1
ATOM 850 C C . LYS A 1 112 ? 16.071 2.647 -25.602 1.00 81.00 112 LYS A C 1
ATOM 852 O O . LYS A 1 112 ? 15.521 3.364 -24.770 1.00 81.00 112 LYS A O 1
ATOM 857 N N . VAL A 1 113 ? 17.376 2.670 -25.830 1.00 77.19 113 VAL A N 1
ATOM 858 C CA . VAL A 1 113 ? 18.296 3.589 -25.165 1.00 77.19 113 VAL A CA 1
ATOM 859 C C . VAL A 1 113 ? 18.874 4.510 -26.227 1.00 77.19 113 VAL A C 1
ATOM 861 O O . VAL A 1 113 ? 19.376 4.052 -27.255 1.00 77.19 113 VAL A O 1
ATOM 864 N N . MET A 1 114 ? 18.808 5.820 -25.988 1.00 73.31 114 MET A N 1
ATOM 865 C CA . MET A 1 114 ? 19.529 6.780 -26.817 1.00 73.31 114 MET A CA 1
ATOM 866 C C . MET A 1 114 ? 21.009 6.712 -26.463 1.00 73.31 114 MET A C 1
ATOM 868 O O . MET A 1 114 ? 21.405 7.012 -25.337 1.00 73.31 114 MET A O 1
ATOM 872 N N . THR A 1 115 ? 21.828 6.311 -27.428 1.00 70.50 115 THR A N 1
ATOM 873 C CA . THR A 1 115 ? 23.281 6.254 -27.262 1.00 70.50 115 THR A CA 1
ATOM 874 C C . THR A 1 115 ? 23.939 7.196 -28.258 1.00 70.50 115 THR A C 1
ATOM 876 O O . THR A 1 115 ? 23.456 7.376 -29.374 1.00 70.50 115 THR A O 1
ATOM 879 N N . ILE A 1 116 ? 25.033 7.834 -27.848 1.00 71.62 116 ILE A N 1
ATOM 880 C CA . ILE A 1 116 ? 25.831 8.671 -28.744 1.00 71.62 116 ILE A CA 1
ATOM 881 C C . ILE A 1 116 ? 26.881 7.769 -29.379 1.00 71.62 116 ILE A C 1
ATOM 883 O O . ILE A 1 116 ? 27.838 7.363 -28.714 1.00 71.62 116 ILE A O 1
ATOM 887 N N . VAL A 1 117 ? 26.713 7.461 -30.661 1.00 73.19 117 VAL A N 1
ATOM 888 C CA . VAL A 1 117 ? 27.711 6.703 -31.416 1.00 73.19 117 VAL A CA 1
ATOM 889 C C . VAL A 1 117 ? 28.759 7.693 -31.910 1.00 73.19 117 VAL A C 1
ATOM 891 O O . VAL A 1 117 ? 28.459 8.598 -32.686 1.00 73.19 117 VAL A O 1
ATOM 894 N N . LYS A 1 118 ? 29.996 7.556 -31.422 1.00 67.31 118 LYS A N 1
ATOM 895 C CA . LYS A 1 118 ? 31.134 8.358 -31.889 1.00 67.31 118 LYS A CA 1
ATOM 896 C C . LYS A 1 118 ? 31.863 7.592 -32.985 1.00 67.31 118 LYS A C 1
ATOM 898 O O . LYS A 1 118 ? 32.549 6.613 -32.693 1.00 67.31 118 LYS A O 1
ATOM 903 N N . ASN A 1 119 ? 31.767 8.056 -34.226 1.00 67.25 119 ASN A N 1
ATOM 904 C CA . ASN A 1 119 ? 32.580 7.516 -35.310 1.00 67.25 119 ASN A CA 1
ATOM 905 C C . ASN A 1 119 ? 33.966 8.168 -35.272 1.00 67.25 119 ASN A C 1
ATOM 907 O O . ASN A 1 119 ? 34.162 9.282 -35.752 1.00 67.25 119 ASN A O 1
ATOM 911 N N . SER A 1 120 ? 34.964 7.457 -34.736 1.00 62.19 120 SER A N 1
ATOM 912 C CA . SER A 1 120 ? 36.350 7.953 -34.641 1.00 62.19 120 SER A CA 1
ATOM 913 C C . SER A 1 120 ? 36.988 8.331 -35.987 1.00 62.19 120 SER A C 1
ATOM 915 O O . SER A 1 120 ? 37.995 9.029 -35.988 1.00 62.19 120 SER A O 1
ATOM 917 N N . ARG A 1 121 ? 36.431 7.886 -37.123 1.00 69.44 121 ARG A N 1
ATOM 918 C CA . ARG A 1 121 ? 36.904 8.241 -38.475 1.00 69.44 121 ARG A CA 1
ATOM 919 C C . ARG A 1 121 ? 36.300 9.536 -39.030 1.00 69.44 121 ARG A C 1
ATOM 921 O O . ARG A 1 121 ? 36.947 10.175 -39.847 1.00 69.44 121 ARG A O 1
ATOM 928 N N . GLU A 1 122 ? 35.102 9.919 -38.595 1.00 62.94 122 GLU A N 1
ATOM 929 C CA . GLU A 1 122 ? 34.359 11.072 -39.138 1.00 62.94 122 GLU A CA 1
ATOM 930 C C . GLU A 1 122 ? 34.259 12.236 -38.142 1.00 62.94 122 GLU A C 1
ATOM 932 O O . GLU A 1 122 ? 33.825 13.324 -38.504 1.00 62.94 122 GLU A O 1
ATOM 937 N N . GLY A 1 123 ? 34.680 12.039 -36.886 1.00 66.94 123 GLY A N 1
ATOM 938 C CA . GLY A 1 123 ? 34.625 13.073 -35.846 1.00 66.94 123 GLY A CA 1
ATOM 939 C C . GLY A 1 123 ? 33.199 13.460 -35.436 1.00 66.94 123 GLY A C 1
ATOM 940 O O . GLY A 1 123 ? 33.019 14.390 -34.652 1.00 66.94 123 GLY A O 1
ATOM 941 N N . THR A 1 124 ? 32.194 12.746 -35.943 1.00 61.59 124 THR A N 1
ATOM 942 C CA . THR A 1 124 ? 30.775 12.988 -35.698 1.00 61.59 124 THR A CA 1
ATOM 943 C C . THR A 1 124 ? 30.269 12.167 -34.513 1.00 61.59 124 THR A C 1
ATOM 945 O O . THR A 1 124 ? 30.737 11.060 -34.221 1.00 61.59 124 THR A O 1
ATOM 948 N N . ALA A 1 125 ? 29.327 12.759 -33.784 1.00 71.06 125 ALA A N 1
ATOM 949 C CA . ALA A 1 125 ? 28.649 12.164 -32.647 1.00 71.06 125 ALA A CA 1
ATOM 950 C C . ALA A 1 125 ? 27.150 12.348 -32.875 1.00 71.06 125 ALA A C 1
ATOM 952 O O . ALA A 1 125 ? 26.626 13.445 -32.685 1.00 71.06 125 ALA A O 1
ATOM 953 N N . GLU A 1 126 ? 26.481 11.287 -33.318 1.00 69.88 126 GLU A N 1
ATOM 954 C CA . GLU A 1 126 ? 25.046 11.319 -33.586 1.00 69.88 126 GLU A CA 1
ATOM 955 C C . GLU A 1 126 ? 24.291 10.522 -32.516 1.00 69.88 126 GLU A C 1
ATOM 957 O O . GLU A 1 126 ? 24.738 9.438 -32.113 1.00 69.88 126 GLU A O 1
ATOM 962 N N . PRO A 1 127 ? 23.164 11.052 -32.010 1.00 71.56 127 PRO A N 1
ATOM 963 C CA . PRO A 1 127 ? 22.292 10.307 -31.123 1.00 71.56 127 PRO A CA 1
ATOM 964 C C . PRO A 1 127 ? 21.533 9.253 -31.938 1.00 71.56 127 PRO A C 1
ATOM 966 O O . PRO A 1 127 ? 20.692 9.587 -32.769 1.00 71.56 127 PRO A O 1
ATOM 969 N N . VAL A 1 128 ? 21.817 7.977 -31.681 1.00 77.62 128 VAL A N 1
ATOM 970 C CA . VAL A 1 128 ? 21.129 6.846 -32.312 1.00 77.62 128 VAL A CA 1
ATOM 971 C C . VAL A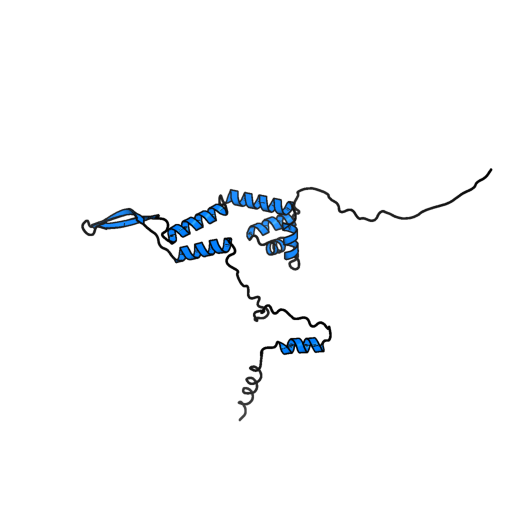 1 128 ? 20.327 6.102 -31.250 1.00 77.62 128 VAL A C 1
ATOM 973 O O . VAL A 1 128 ? 20.836 5.763 -30.177 1.00 77.62 128 VAL A O 1
ATOM 976 N N . GLU A 1 129 ? 19.054 5.857 -31.547 1.00 76.12 129 GLU A N 1
ATOM 977 C CA . GLU A 1 129 ? 18.187 5.012 -30.731 1.00 76.12 129 GLU A CA 1
ATOM 978 C C . GLU A 1 129 ? 18.533 3.543 -31.001 1.00 76.12 129 GLU A C 1
ATOM 980 O O . GLU A 1 129 ? 18.379 3.049 -32.118 1.00 76.12 129 GLU A O 1
ATOM 985 N N . VAL A 1 130 ? 19.042 2.848 -29.984 1.00 80.38 130 VAL A N 1
ATOM 986 C CA . VAL A 1 130 ? 19.463 1.446 -30.090 1.00 80.38 130 VAL A CA 1
ATOM 987 C C . VAL A 1 130 ? 18.647 0.608 -29.113 1.00 80.38 130 VAL A C 1
ATOM 989 O O . VAL A 1 130 ? 18.465 0.981 -27.953 1.00 80.38 130 VAL A O 1
ATOM 992 N N . GLU A 1 131 ? 18.160 -0.548 -29.565 1.00 79.19 131 GLU A N 1
ATOM 993 C CA . GLU A 1 131 ? 17.580 -1.544 -28.663 1.00 79.19 131 GLU A CA 1
ATOM 994 C C . GLU A 1 131 ? 18.687 -2.201 -27.837 1.00 79.19 131 GLU A C 1
ATOM 996 O O . GLU A 1 131 ? 19.488 -2.989 -28.343 1.00 79.19 131 GLU A O 1
ATOM 1001 N N . GLY A 1 132 ? 18.718 -1.873 -26.549 1.00 77.81 132 GLY A N 1
ATOM 1002 C CA . GLY A 1 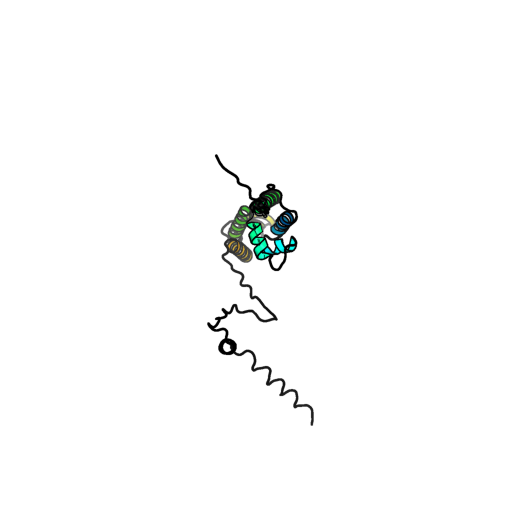132 ? 19.649 -2.418 -25.576 1.00 77.81 132 GLY A CA 1
ATOM 1003 C C . GLY A 1 132 ? 18.952 -3.308 -24.555 1.00 77.81 132 GLY A C 1
ATOM 1004 O O . GLY A 1 132 ? 17.741 -3.248 -24.342 1.00 77.81 132 GLY A O 1
ATOM 1005 N N . VAL A 1 133 ? 19.743 -4.140 -23.887 1.00 82.62 133 VAL A N 1
ATOM 1006 C CA . VAL A 1 133 ? 19.320 -4.819 -22.663 1.00 82.62 133 VAL A CA 1
ATOM 1007 C C . VAL A 1 133 ? 19.873 -4.008 -21.498 1.00 82.62 133 VAL A C 1
ATOM 1009 O O . VAL A 1 133 ? 21.084 -3.831 -21.392 1.00 82.62 133 VAL A O 1
ATOM 1012 N N . MET A 1 134 ? 18.991 -3.495 -20.645 1.00 78.25 134 MET A N 1
ATOM 1013 C CA . MET A 1 134 ? 19.387 -2.873 -19.383 1.00 78.25 134 MET A CA 1
ATOM 1014 C C . MET A 1 134 ? 19.591 -3.980 -18.347 1.00 78.25 134 MET A C 1
ATOM 1016 O O . MET A 1 134 ? 18.790 -4.907 -18.266 1.00 78.25 134 MET A O 1
ATOM 1020 N N . PHE A 1 135 ? 20.658 -3.905 -17.556 1.00 86.88 135 PHE A N 1
ATOM 1021 C CA . PHE A 1 135 ? 20.845 -4.793 -16.412 1.00 86.88 135 PHE A CA 1
ATOM 1022 C C . PHE A 1 135 ? 21.203 -3.963 -15.187 1.00 86.88 135 PHE A C 1
ATOM 1024 O O . PHE A 1 135 ? 22.283 -3.380 -15.113 1.00 86.88 135 PHE A O 1
ATOM 1031 N N . GLU A 1 136 ? 20.282 -3.907 -14.228 1.00 88.31 136 GLU A N 1
ATOM 1032 C CA . GLU A 1 136 ? 20.429 -3.106 -13.017 1.00 88.31 136 GLU A CA 1
ATOM 1033 C C . GLU A 1 136 ? 19.998 -3.926 -11.787 1.00 88.31 136 GLU A C 1
ATOM 1035 O O . GLU A 1 136 ? 18.824 -3.927 -11.398 1.00 88.31 136 GLU A O 1
ATOM 1040 N N . PRO A 1 137 ? 20.931 -4.659 -11.154 1.00 86.69 137 PRO A N 1
ATOM 1041 C CA . PRO A 1 137 ? 20.593 -5.633 -10.117 1.00 86.69 137 PRO A CA 1
ATOM 1042 C C . PRO A 1 137 ? 19.999 -4.988 -8.856 1.00 86.69 137 PRO A C 1
ATOM 1044 O O . PRO A 1 137 ? 19.125 -5.574 -8.220 1.00 86.69 137 PRO A O 1
ATOM 1047 N N . SER A 1 138 ? 20.420 -3.768 -8.505 1.00 90.56 138 SER A N 1
ATOM 1048 C CA . SER A 1 138 ? 19.906 -3.036 -7.339 1.00 90.56 138 SER A CA 1
ATOM 1049 C C . SER A 1 138 ? 18.411 -2.736 -7.462 1.00 90.56 138 SER A C 1
ATOM 1051 O O . SER A 1 138 ? 17.634 -3.028 -6.549 1.00 90.56 138 SER A O 1
ATOM 1053 N N . SER A 1 139 ? 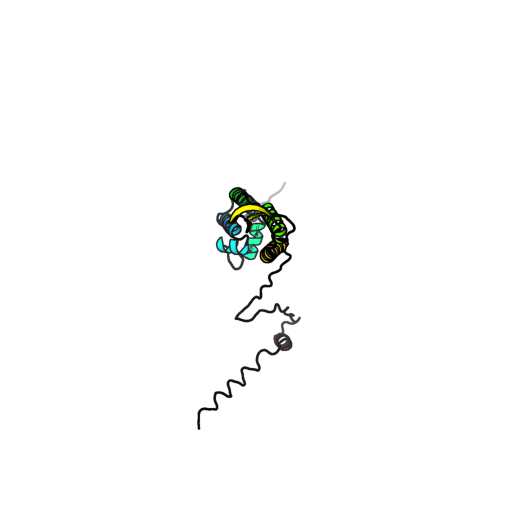17.995 -2.221 -8.620 1.00 90.12 139 SER A N 1
ATOM 1054 C CA . SER A 1 139 ? 16.594 -1.914 -8.909 1.00 90.12 139 SER A CA 1
ATOM 1055 C C . SER A 1 139 ? 15.746 -3.183 -9.047 1.00 90.12 139 SER A C 1
ATOM 1057 O O . SER A 1 139 ? 14.627 -3.237 -8.526 1.00 90.12 139 SER A O 1
ATOM 1059 N N . ALA A 1 140 ? 16.297 -4.259 -9.625 1.00 90.50 140 ALA A N 1
ATOM 1060 C CA . ALA A 1 140 ? 15.635 -5.565 -9.659 1.00 90.50 140 ALA A CA 1
ATOM 1061 C C . ALA A 1 140 ? 15.364 -6.117 -8.246 1.00 90.50 140 ALA A C 1
ATOM 1063 O O . ALA A 1 140 ? 14.245 -6.543 -7.952 1.00 90.50 140 ALA A O 1
ATOM 1064 N N . ASN A 1 141 ? 16.356 -6.057 -7.352 1.00 92.81 141 ASN A N 1
ATOM 1065 C CA . ASN A 1 141 ? 16.219 -6.523 -5.971 1.00 92.81 141 ASN A CA 1
ATOM 1066 C C . ASN A 1 141 ? 15.123 -5.766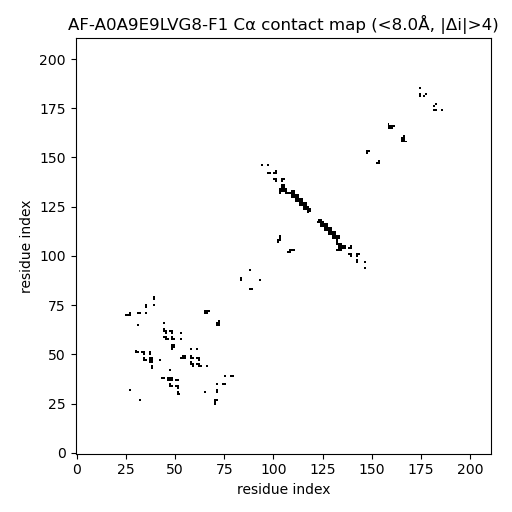 -5.223 1.00 92.81 141 ASN A C 1
ATOM 1068 O O . ASN A 1 141 ? 14.267 -6.389 -4.593 1.00 92.81 141 ASN A O 1
ATOM 1072 N N . ARG A 1 142 ? 15.103 -4.431 -5.332 1.00 93.25 142 ARG A N 1
ATOM 1073 C CA . ARG A 1 142 ? 14.084 -3.615 -4.665 1.00 93.25 142 ARG A CA 1
ATOM 1074 C C . ARG A 1 142 ? 12.679 -3.936 -5.165 1.00 93.25 142 ARG A C 1
ATOM 1076 O O . ARG A 1 142 ? 11.742 -4.037 -4.379 1.00 93.25 142 ARG A O 1
ATOM 1083 N N . THR A 1 143 ? 12.542 -4.137 -6.468 1.00 92.50 143 THR A N 1
ATOM 1084 C CA . THR A 1 143 ? 11.269 -4.492 -7.095 1.00 92.50 143 THR A CA 1
ATOM 1085 C C . THR A 1 143 ? 10.765 -5.856 -6.614 1.00 92.50 143 THR A C 1
ATOM 1087 O O . THR A 1 143 ? 9.601 -5.996 -6.240 1.00 92.50 143 THR A O 1
ATOM 1090 N N . LEU A 1 144 ? 11.648 -6.858 -6.551 1.00 93.31 144 LEU A N 1
ATOM 1091 C CA . LEU A 1 144 ? 11.327 -8.188 -6.024 1.00 93.31 144 LEU A CA 1
ATOM 1092 C C . LEU A 1 144 ? 10.976 -8.155 -4.530 1.00 93.31 144 LEU A C 1
ATOM 1094 O O . LEU A 1 144 ? 10.054 -8.852 -4.109 1.00 93.31 144 LEU A O 1
ATOM 1098 N N . GLU A 1 145 ? 11.655 -7.323 -3.739 1.00 92.50 145 GLU A N 1
ATOM 1099 C CA . GLU A 1 145 ? 11.332 -7.103 -2.326 1.00 92.50 145 GLU A CA 1
ATOM 1100 C C . GLU A 1 145 ? 9.914 -6.536 -2.164 1.00 92.50 145 GLU A C 1
ATOM 1102 O O . GLU A 1 145 ? 9.125 -7.063 -1.379 1.00 92.50 145 GLU A O 1
ATOM 1107 N N . LEU A 1 146 ? 9.556 -5.498 -2.928 1.00 94.06 146 LEU A N 1
ATOM 1108 C CA . LEU A 1 146 ? 8.224 -4.884 -2.876 1.00 94.06 146 LEU A CA 1
ATOM 1109 C C . LEU A 1 146 ? 7.122 -5.866 -3.297 1.00 94.06 146 LEU A C 1
ATOM 1111 O O . LEU A 1 146 ? 6.106 -5.979 -2.608 1.00 94.06 146 LEU A O 1
ATOM 1115 N N . LEU A 1 147 ? 7.344 -6.623 -4.375 1.00 92.25 147 LEU A N 1
ATOM 1116 C CA . LEU A 1 147 ? 6.416 -7.665 -4.822 1.00 92.25 147 LEU A CA 1
ATOM 1117 C C . LEU A 1 147 ? 6.264 -8.775 -3.771 1.00 92.25 147 LEU A C 1
ATOM 1119 O O . LEU A 1 147 ? 5.143 -9.158 -3.435 1.00 92.25 147 LEU A O 1
ATOM 1123 N N . GLY A 1 148 ? 7.366 -9.257 -3.193 1.00 91.81 148 GLY A N 1
ATOM 1124 C CA . GLY A 1 148 ? 7.311 -10.270 -2.141 1.00 91.81 148 GLY A CA 1
ATOM 1125 C C . GLY A 1 148 ? 6.648 -9.754 -0.858 1.00 91.81 148 GLY A C 1
ATOM 1126 O O . GLY A 1 148 ? 5.922 -10.503 -0.205 1.00 91.81 148 GLY A O 1
ATOM 1127 N N . ARG A 1 149 ? 6.807 -8.467 -0.513 1.00 89.75 149 ARG A N 1
ATOM 1128 C CA . ARG A 1 149 ? 6.097 -7.839 0.617 1.00 89.75 149 ARG A CA 1
ATOM 1129 C C . ARG A 1 149 ? 4.595 -7.773 0.372 1.00 89.75 149 ARG A C 1
ATOM 1131 O O . ARG A 1 149 ? 3.832 -8.110 1.274 1.00 89.75 149 ARG A O 1
ATOM 1138 N N . HIS A 1 150 ? 4.167 -7.413 -0.838 1.00 88.06 150 HIS A N 1
ATOM 1139 C CA . HIS A 1 150 ? 2.752 -7.444 -1.215 1.00 88.06 150 HIS A CA 1
ATOM 1140 C C . HIS A 1 150 ? 2.156 -8.858 -1.072 1.00 88.06 150 HIS A C 1
ATOM 1142 O O . HIS A 1 150 ? 1.061 -9.021 -0.537 1.00 88.06 150 HIS A O 1
ATOM 1148 N N . MET A 1 151 ? 2.924 -9.890 -1.436 1.00 87.44 151 MET A N 1
ATOM 1149 C CA . MET A 1 151 ? 2.558 -11.303 -1.261 1.00 87.44 151 MET A CA 1
ATOM 1150 C C . MET A 1 151 ? 2.724 -11.832 0.176 1.00 87.44 151 MET A C 1
ATOM 1152 O O . MET A 1 151 ? 2.504 -13.017 0.416 1.00 87.44 151 MET A O 1
ATOM 1156 N N . ARG A 1 152 ? 3.112 -10.981 1.138 1.00 83.81 152 ARG A N 1
ATOM 1157 C CA . ARG A 1 152 ? 3.399 -11.349 2.538 1.00 83.81 152 ARG A CA 1
ATOM 1158 C C . ARG A 1 152 ? 4.469 -12.440 2.699 1.00 83.81 152 ARG A C 1
ATOM 1160 O O . ARG A 1 152 ? 4.435 -13.202 3.659 1.00 83.81 152 ARG A O 1
ATOM 1167 N N . MET A 1 153 ? 5.436 -12.506 1.782 1.00 86.50 153 MET A N 1
ATOM 1168 C CA . MET A 1 153 ? 6.571 -13.438 1.865 1.00 86.50 153 MET A CA 1
ATOM 1169 C C . MET A 1 153 ? 7.620 -13.012 2.903 1.00 86.50 153 MET A C 1
ATOM 1171 O O . MET A 1 153 ? 8.422 -13.835 3.336 1.00 86.50 153 MET A O 1
ATOM 1175 N N . PHE A 1 154 ? 7.618 -11.738 3.303 1.00 85.31 154 PHE A N 1
ATOM 1176 C CA . PHE A 1 154 ? 8.523 -11.192 4.312 1.00 85.31 154 PHE A CA 1
ATOM 1177 C C . PHE A 1 154 ? 7.764 -10.890 5.604 1.00 85.31 154 PHE A C 1
ATOM 1179 O O . PHE A 1 154 ? 6.672 -10.321 5.572 1.00 85.31 154 PHE A O 1
ATOM 1186 N N . THR A 1 155 ? 8.363 -11.242 6.740 1.00 80.62 155 THR A N 1
ATOM 1187 C CA . THR A 1 155 ? 7.858 -10.915 8.077 1.00 80.62 155 THR A CA 1
ATOM 1188 C C . THR A 1 155 ? 8.880 -10.066 8.816 1.00 80.62 155 THR A C 1
ATOM 1190 O O . THR A 1 155 ? 10.002 -10.526 9.041 1.00 80.62 155 THR A O 1
ATOM 1193 N N . ASP A 1 156 ? 8.482 -8.872 9.246 1.00 73.88 156 ASP A N 1
ATOM 1194 C CA . ASP A 1 156 ? 9.315 -8.032 10.102 1.00 73.88 156 ASP A CA 1
ATOM 1195 C C . ASP A 1 156 ? 9.198 -8.536 11.546 1.00 73.88 156 ASP A C 1
ATOM 1197 O O . ASP A 1 156 ? 8.140 -8.451 12.175 1.00 73.88 156 ASP A O 1
ATOM 1201 N N . LYS A 1 157 ? 10.281 -9.115 12.073 1.00 69.06 157 LYS A N 1
ATOM 1202 C CA . LYS A 1 157 ? 10.364 -9.453 13.497 1.00 69.06 157 LYS A CA 1
ATOM 1203 C C . LYS A 1 157 ? 10.621 -8.161 14.266 1.00 69.06 157 LYS A C 1
ATOM 1205 O O . LYS A 1 157 ? 11.663 -7.539 14.093 1.00 69.06 157 LYS A O 1
ATOM 1210 N N . MET A 1 158 ? 9.657 -7.747 15.082 1.00 61.38 158 MET A N 1
ATOM 1211 C CA . MET A 1 158 ? 9.837 -6.634 16.008 1.00 61.38 158 MET A CA 1
ATOM 1212 C C . MET A 1 158 ? 10.345 -7.166 17.343 1.00 61.38 158 MET A C 1
ATOM 1214 O O . MET A 1 158 ? 9.619 -7.867 18.047 1.00 61.38 158 MET A O 1
ATOM 1218 N N . ASP A 1 159 ? 11.567 -6.789 17.697 1.00 56.16 159 ASP A N 1
ATOM 1219 C CA . ASP A 1 159 ? 12.080 -6.952 19.051 1.00 56.16 159 ASP A CA 1
ATOM 1220 C C . ASP A 1 159 ? 11.392 -5.916 19.945 1.00 56.16 159 ASP A C 1
ATOM 1222 O O . ASP A 1 159 ? 11.643 -4.712 19.853 1.00 56.16 159 ASP A O 1
ATOM 1226 N N . VAL A 1 160 ? 10.461 -6.366 20.787 1.00 61.06 160 VAL A N 1
ATOM 1227 C CA . VAL A 1 160 ? 9.817 -5.483 21.762 1.00 61.06 160 VAL A CA 1
ATOM 1228 C C . VAL A 1 160 ? 10.814 -5.254 22.888 1.00 61.06 160 VAL A C 1
ATOM 1230 O O . VAL A 1 160 ? 11.132 -6.170 23.639 1.00 61.06 160 VAL A O 1
ATOM 1233 N N . VAL A 1 161 ? 11.334 -4.037 23.002 1.00 62.56 161 VAL A N 1
ATOM 1234 C CA . VAL A 1 161 ? 12.287 -3.666 24.053 1.00 62.56 161 VAL A CA 1
ATOM 1235 C C . VAL A 1 161 ? 11.521 -2.978 25.185 1.00 62.56 161 VAL A C 1
ATOM 1237 O O . VAL A 1 161 ? 10.795 -2.016 24.939 1.00 62.56 161 VAL A O 1
ATOM 1240 N N . SER A 1 162 ? 11.677 -3.443 26.426 1.00 55.00 162 SER A N 1
ATOM 1241 C CA . SER A 1 162 ? 11.200 -2.734 27.623 1.00 55.00 162 SER A CA 1
ATOM 1242 C C . SER A 1 162 ? 12.394 -2.430 28.520 1.00 55.00 162 SER A C 1
ATOM 1244 O O . SER A 1 162 ? 13.222 -3.303 28.767 1.00 55.00 162 SER A O 1
ATOM 1246 N N . ASN A 1 163 ? 12.529 -1.175 28.955 1.00 57.88 163 ASN A N 1
ATOM 1247 C CA . ASN A 1 163 ? 13.627 -0.701 29.809 1.00 57.88 163 ASN A CA 1
ATOM 1248 C C . ASN A 1 163 ? 15.042 -1.063 29.301 1.00 57.88 163 ASN A C 1
ATOM 1250 O O . ASN A 1 163 ? 15.937 -1.357 30.088 1.00 57.88 163 ASN A O 1
ATOM 1254 N N . GLY A 1 164 ? 15.253 -1.042 27.980 1.00 67.06 164 GLY A N 1
ATOM 1255 C CA . GLY A 1 164 ? 16.560 -1.312 27.367 1.00 67.06 164 GLY A CA 1
ATOM 1256 C C . GLY A 1 164 ? 16.928 -2.794 27.239 1.00 67.06 164 GLY A C 1
ATOM 1257 O O . GLY A 1 164 ? 18.035 -3.095 26.802 1.00 67.06 164 GLY A O 1
ATOM 1258 N N . GLN A 1 165 ? 16.020 -3.717 27.570 1.00 55.28 165 GLN A N 1
ATOM 1259 C CA . GLN A 1 165 ? 16.202 -5.151 27.345 1.00 55.28 165 GLN A CA 1
ATOM 1260 C C . GLN A 1 165 ? 15.204 -5.671 26.310 1.00 55.28 165 GLN A C 1
ATOM 1262 O O . GLN A 1 165 ? 14.003 -5.398 26.389 1.00 55.28 165 GLN A O 1
ATOM 1267 N N . THR A 1 166 ? 15.710 -6.412 25.321 1.00 53.06 166 THR A N 1
ATOM 1268 C CA . THR A 1 166 ? 14.883 -7.127 24.345 1.00 53.06 166 THR A CA 1
ATOM 1269 C C . THR A 1 166 ? 14.051 -8.165 25.086 1.00 53.06 166 THR A C 1
ATOM 1271 O O . THR A 1 166 ? 14.606 -9.097 25.671 1.00 53.06 166 THR A O 1
ATOM 1274 N N . LEU A 1 167 ? 12.727 -8.010 25.070 1.00 58.22 167 LEU A N 1
ATOM 1275 C CA . LEU A 1 167 ? 11.815 -9.002 25.616 1.00 58.22 167 LEU A CA 1
ATOM 1276 C C . LEU A 1 167 ? 11.873 -10.227 24.706 1.00 58.22 167 LEU A C 1
ATOM 1278 O O . LEU A 1 167 ? 11.263 -10.265 23.638 1.00 58.22 167 LEU A O 1
ATOM 1282 N N . GLN A 1 168 ? 12.626 -11.239 25.130 1.00 49.53 168 GLN A N 1
ATOM 1283 C CA . GLN A 1 168 ? 12.444 -12.587 24.614 1.00 49.53 168 GLN A CA 1
ATOM 1284 C C . GLN A 1 168 ? 10.993 -12.965 24.922 1.00 49.53 168 GLN A C 1
ATOM 1286 O O . GLN A 1 168 ? 10.560 -12.852 26.069 1.00 49.53 168 GLN A O 1
ATOM 1291 N N . SER A 1 169 ? 10.215 -13.361 23.913 1.00 49.91 169 SER A N 1
ATOM 1292 C CA . SER A 1 169 ? 8.867 -13.882 24.137 1.00 49.91 169 SER A CA 1
ATOM 1293 C C . SER A 1 169 ? 8.978 -15.238 24.847 1.00 49.91 169 SER A C 1
ATOM 1295 O O . SER A 1 169 ? 8.938 -16.288 24.209 1.00 49.91 169 SER A O 1
ATOM 1297 N N . GLY A 1 170 ? 9.202 -15.212 26.158 1.00 49.66 170 GLY A N 1
ATOM 1298 C CA . GLY A 1 170 ? 9.207 -16.386 27.015 1.00 49.66 170 GLY A CA 1
ATOM 1299 C C . GLY A 1 170 ? 7.770 -16.803 27.293 1.00 49.66 170 GLY A C 1
ATOM 1300 O O . GLY A 1 170 ? 6.952 -15.996 27.737 1.00 49.66 170 GLY A O 1
ATOM 1301 N N . VAL A 1 171 ? 7.443 -18.058 27.001 1.00 46.53 171 VAL A N 1
ATOM 1302 C CA . 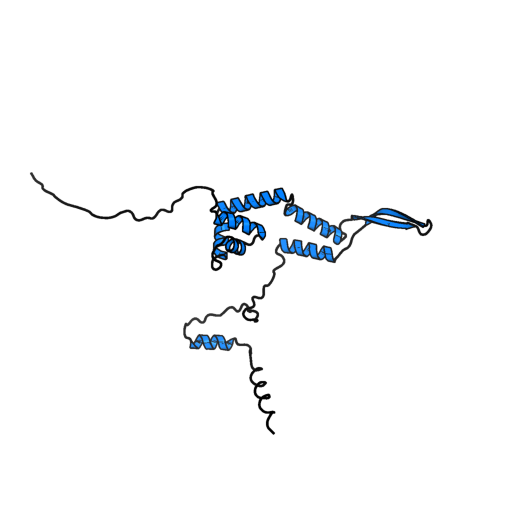VAL A 1 171 ? 6.209 -18.673 27.490 1.00 46.53 171 VAL A CA 1
ATOM 1303 C C . VAL A 1 171 ? 6.385 -18.859 28.995 1.00 46.53 171 VAL A C 1
ATOM 1305 O O . VAL A 1 171 ? 7.147 -19.721 29.413 1.00 46.53 171 VAL A O 1
ATOM 1308 N N . LEU A 1 172 ? 5.706 -18.045 29.808 1.00 49.31 172 LEU A N 1
ATOM 1309 C CA . LEU A 1 172 ? 5.694 -18.220 31.259 1.00 49.31 172 LEU A CA 1
ATOM 1310 C C . LEU A 1 172 ? 4.894 -19.488 31.581 1.00 49.31 172 LEU A C 1
ATOM 1312 O O . LEU A 1 172 ? 3.666 -19.503 31.457 1.00 49.31 172 LEU A O 1
ATOM 1316 N N . VAL A 1 173 ? 5.583 -20.563 31.959 1.00 51.16 173 VAL A N 1
ATOM 1317 C CA . VAL A 1 173 ? 4.929 -21.778 32.453 1.00 51.16 173 VAL A CA 1
ATOM 1318 C C . VAL A 1 173 ? 4.341 -21.453 33.822 1.00 51.16 173 VAL A C 1
ATOM 1320 O O . VAL A 1 173 ? 5.061 -21.331 34.807 1.00 51.16 173 VAL A O 1
ATOM 1323 N N . VAL A 1 174 ? 3.023 -21.262 33.869 1.00 54.03 174 VAL A N 1
ATOM 1324 C CA . VAL A 1 174 ? 2.296 -20.999 35.114 1.00 54.03 174 VAL A CA 1
ATOM 1325 C C . VAL A 1 174 ? 2.236 -22.300 35.923 1.00 54.03 174 VAL A C 1
ATOM 1327 O O . VAL A 1 174 ? 1.657 -23.276 35.432 1.00 54.03 174 VAL A O 1
ATOM 1330 N N . PRO A 1 175 ? 2.817 -22.351 37.136 1.00 55.28 175 PRO A N 1
ATOM 1331 C CA . PRO A 1 175 ? 2.713 -23.526 37.986 1.00 55.28 175 PRO A CA 1
ATOM 1332 C C . PRO A 1 175 ? 1.248 -23.766 38.402 1.00 55.28 175 PRO A C 1
ATOM 1334 O O . PRO A 1 175 ? 0.469 -22.823 38.544 1.00 55.28 175 PRO A O 1
ATOM 1337 N N . PRO A 1 176 ? 0.841 -25.032 38.598 1.00 58.47 176 PRO A N 1
ATOM 1338 C CA . PRO A 1 176 ? -0.547 -25.401 38.882 1.00 58.47 176 PRO A CA 1
ATOM 1339 C C . PRO A 1 176 ? -1.053 -24.962 40.269 1.00 58.47 176 PRO A C 1
ATOM 1341 O O . PRO A 1 176 ? -2.249 -25.078 40.535 1.00 58.47 176 PRO A O 1
ATOM 1344 N N . SER A 1 177 ? -0.183 -24.457 41.151 1.00 66.25 177 SER A N 1
ATOM 1345 C CA . SER A 1 177 ? -0.533 -23.939 42.478 1.00 66.25 177 SER A CA 1
ATOM 1346 C C . SER A 1 177 ? -0.129 -22.468 42.652 1.00 66.25 177 SER A C 1
ATOM 1348 O O . SER A 1 177 ? 0.907 -22.012 42.178 1.00 66.25 177 SER A O 1
ATOM 1350 N N . LEU A 1 178 ? -0.972 -21.720 43.371 1.00 57.75 178 LEU A N 1
ATOM 1351 C CA . LEU A 1 178 ? -0.808 -20.297 43.715 1.00 57.75 178 LEU A CA 1
ATOM 1352 C C . LEU A 1 178 ? 0.076 -20.068 44.958 1.00 57.75 178 LEU A C 1
ATOM 1354 O O . LEU A 1 178 ? -0.042 -19.029 45.600 1.00 57.75 178 LEU A O 1
ATOM 1358 N N . ASP A 1 179 ? 0.920 -21.033 45.328 1.00 71.44 179 ASP A N 1
ATOM 1359 C CA . ASP A 1 179 ? 1.820 -20.866 46.472 1.00 71.44 179 ASP A CA 1
ATOM 1360 C C . ASP A 1 179 ? 3.070 -20.080 46.061 1.00 71.44 179 ASP A C 1
ATOM 1362 O O . ASP A 1 179 ? 3.772 -20.458 45.122 1.00 71.44 179 ASP A O 1
ATOM 1366 N N . GLU A 1 180 ? 3.340 -18.989 46.772 1.00 66.25 180 GLU A N 1
ATOM 1367 C CA . GLU A 1 180 ? 4.397 -18.011 46.485 1.00 66.25 180 GLU A CA 1
ATOM 1368 C C . GLU A 1 180 ? 5.786 -18.673 46.427 1.00 66.25 180 GLU A C 1
ATOM 1370 O O . GLU A 1 180 ? 6.613 -18.331 45.582 1.00 66.25 180 GLU A O 1
ATOM 1375 N N . SER A 1 181 ? 5.993 -19.722 47.231 1.00 69.62 181 SER A N 1
ATOM 1376 C CA . SER A 1 181 ? 7.247 -20.481 47.283 1.00 69.62 181 SER A CA 1
ATOM 1377 C C . SER A 1 181 ? 7.573 -21.247 45.991 1.00 69.62 181 SER A C 1
ATOM 1379 O O . SER A 1 181 ? 8.742 -21.438 45.646 1.00 69.62 181 SER A O 1
ATOM 1381 N N . GLU A 1 182 ? 6.555 -21.676 45.243 1.00 64.69 182 GLU A N 1
ATOM 1382 C CA . GLU A 1 182 ? 6.720 -22.397 43.977 1.00 64.69 182 GLU A CA 1
ATOM 1383 C C . GLU A 1 182 ? 6.946 -21.426 42.809 1.00 64.69 182 GLU A C 1
ATOM 1385 O O . GLU A 1 182 ? 7.699 -21.735 41.882 1.00 64.69 182 GLU A O 1
ATOM 1390 N N . TRP A 1 183 ? 6.382 -20.215 42.892 1.00 66.69 183 TRP A N 1
ATOM 1391 C CA . TRP A 1 183 ? 6.650 -19.131 41.943 1.00 66.69 183 TRP A CA 1
ATOM 1392 C C . TRP A 1 183 ? 8.106 -18.665 42.002 1.00 66.69 183 TRP A C 1
ATOM 1394 O O . TRP A 1 183 ? 8.732 -18.478 40.957 1.00 66.69 183 TRP A O 1
ATOM 1404 N N . GLU A 1 184 ? 8.673 -18.548 43.205 1.00 68.19 184 GLU A N 1
ATOM 1405 C CA . GLU A 1 184 ? 10.084 -18.192 43.383 1.00 68.19 184 GLU A CA 1
ATOM 1406 C C . GLU A 1 184 ? 11.031 -19.270 42.832 1.00 68.19 184 GLU A C 1
ATOM 1408 O O . GLU A 1 184 ? 12.016 -18.947 42.164 1.00 68.19 184 GLU A O 1
ATOM 1413 N N . LYS A 1 185 ? 10.720 -20.558 43.036 1.00 65.00 185 LYS A N 1
ATOM 1414 C CA . LYS A 1 185 ? 11.524 -21.671 42.497 1.00 65.00 185 LYS A CA 1
ATOM 1415 C C . LYS A 1 185 ? 11.466 -21.754 40.974 1.00 65.00 185 LYS A C 1
ATOM 1417 O O . LYS A 1 185 ? 12.505 -21.954 40.344 1.00 65.00 185 LYS A O 1
ATOM 1422 N N . ALA A 1 186 ? 10.280 -21.591 40.385 1.00 60.56 186 ALA A N 1
ATOM 1423 C CA . ALA A 1 186 ? 10.108 -21.596 38.935 1.00 60.56 186 ALA A CA 1
ATOM 1424 C C . ALA A 1 186 ? 10.908 -20.452 38.290 1.00 60.56 186 ALA A C 1
ATOM 1426 O O . ALA A 1 186 ? 11.693 -20.697 37.372 1.00 60.56 186 ALA A O 1
ATOM 1427 N N . ALA A 1 187 ? 10.815 -19.240 38.851 1.00 60.03 187 ALA A N 1
ATOM 1428 C CA . ALA A 1 187 ? 11.577 -18.076 38.398 1.00 60.03 187 ALA A CA 1
ATOM 1429 C C . ALA A 1 187 ? 13.101 -18.246 38.566 1.00 60.03 187 ALA A C 1
ATOM 1431 O O . ALA A 1 187 ? 13.871 -17.806 37.712 1.00 60.03 187 ALA A O 1
ATOM 1432 N N . ALA A 1 188 ? 13.552 -18.909 39.636 1.00 58.34 188 ALA A N 1
ATOM 1433 C CA . ALA A 1 188 ? 14.972 -19.162 39.884 1.00 58.34 188 ALA A CA 1
ATOM 1434 C C . ALA A 1 188 ? 15.571 -20.240 38.962 1.00 58.34 188 ALA A C 1
ATOM 1436 O O . ALA A 1 188 ? 16.755 -20.172 38.633 1.00 58.34 188 ALA A O 1
ATOM 1437 N N . SER A 1 189 ? 14.774 -21.226 38.534 1.00 54.22 189 SER A N 1
ATOM 1438 C CA . SER A 1 189 ? 15.239 -22.332 37.682 1.00 54.22 189 SER A CA 1
ATOM 1439 C C . SER A 1 189 ? 15.542 -21.921 36.235 1.00 54.22 189 SER A C 1
ATOM 1441 O O . SER A 1 189 ? 16.331 -22.585 35.563 1.00 54.22 189 SER A O 1
ATOM 1443 N N . GLU A 1 190 ? 14.971 -20.804 35.775 1.00 50.00 190 GLU A N 1
ATOM 1444 C CA . GLU A 1 190 ? 15.110 -20.301 34.400 1.00 50.00 190 GLU A CA 1
ATOM 1445 C C . GLU A 1 190 ? 16.059 -19.088 34.291 1.00 50.00 190 GLU A C 1
ATOM 1447 O O . GLU A 1 190 ? 16.346 -18.595 33.197 1.00 50.00 190 GLU A O 1
ATOM 1452 N N . ALA A 1 191 ? 16.616 -18.626 35.416 1.00 41.19 191 ALA A N 1
ATOM 1453 C CA . ALA A 1 191 ? 17.600 -17.551 35.447 1.00 41.19 191 ALA A CA 1
ATOM 1454 C C . ALA A 1 191 ? 18.981 -18.036 34.953 1.00 41.19 191 ALA A C 1
ATOM 1456 O O . ALA A 1 191 ? 19.892 -18.324 35.732 1.00 41.19 191 ALA A O 1
ATOM 1457 N N . LEU A 1 192 ? 19.170 -18.076 33.630 1.00 41.81 192 LEU A N 1
ATOM 1458 C CA . LEU A 1 192 ? 20.503 -17.940 33.027 1.00 41.81 192 LEU A CA 1
ATOM 1459 C C . LEU A 1 192 ? 21.173 -16.652 33.555 1.00 41.81 192 LEU A C 1
ATOM 1461 O O . LEU A 1 192 ? 20.483 -15.669 33.836 1.00 41.81 192 LEU A O 1
ATOM 1465 N N . PRO A 1 193 ? 22.508 -16.635 33.734 1.00 36.78 193 PRO A N 1
ATOM 1466 C CA . PRO A 1 193 ? 23.175 -15.788 34.716 1.00 36.78 193 PRO A CA 1
ATOM 1467 C C . PRO A 1 193 ? 23.221 -14.322 34.276 1.00 36.78 193 PRO A C 1
ATOM 1469 O O . PRO A 1 193 ? 24.208 -13.842 33.722 1.00 36.78 193 PRO A O 1
ATOM 1472 N N . LEU A 1 194 ? 22.170 -13.574 34.590 1.00 41.84 194 LEU A N 1
ATOM 1473 C CA . LEU A 1 194 ? 22.250 -12.129 34.717 1.00 41.84 194 LEU A CA 1
ATOM 1474 C C . LEU A 1 194 ? 22.922 -11.821 36.061 1.00 41.84 194 LEU A C 1
ATOM 1476 O O . LEU A 1 194 ? 22.391 -12.121 37.123 1.00 41.84 194 LEU A O 1
ATOM 1480 N N . SER A 1 195 ? 24.090 -11.180 35.995 1.00 40.84 195 SER A N 1
ATOM 1481 C CA . SER A 1 195 ? 24.779 -10.531 37.121 1.00 40.84 195 SER A CA 1
ATOM 1482 C C . SER A 1 195 ? 25.571 -11.429 38.090 1.00 40.84 195 SER A C 1
ATOM 1484 O O . SER A 1 195 ? 25.187 -11.672 39.231 1.00 40.84 195 SER A O 1
ATOM 1486 N N . ARG A 1 196 ? 26.802 -11.785 37.694 1.00 36.22 196 ARG A N 1
ATOM 1487 C CA . ARG A 1 196 ? 27.934 -11.892 38.646 1.00 36.22 196 ARG A CA 1
ATOM 1488 C C . ARG A 1 196 ? 29.084 -10.909 38.374 1.00 36.22 196 ARG A C 1
ATOM 1490 O O . ARG A 1 196 ? 30.087 -10.953 39.078 1.00 36.22 196 ARG A O 1
ATOM 1497 N N . SER A 1 197 ? 28.935 -9.975 37.428 1.00 41.28 197 SER A N 1
ATOM 1498 C CA . SER A 1 197 ? 29.992 -8.990 37.115 1.00 41.28 197 SER A CA 1
ATOM 1499 C C . SER A 1 197 ? 29.916 -7.668 37.888 1.00 41.28 197 SER A C 1
ATOM 1501 O O . SER A 1 197 ? 30.905 -6.943 37.904 1.00 41.28 197 SER A O 1
ATOM 1503 N N . ASN A 1 198 ? 28.824 -7.356 38.598 1.00 39.81 198 ASN A N 1
ATOM 1504 C CA . ASN A 1 198 ? 28.680 -6.036 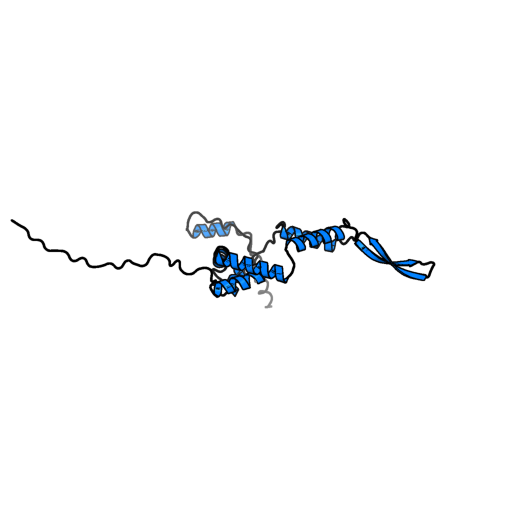39.239 1.00 39.81 198 ASN A CA 1
ATOM 1505 C C . ASN A 1 198 ? 29.080 -5.957 40.720 1.00 39.81 198 ASN A C 1
ATOM 1507 O O . ASN A 1 198 ? 29.078 -4.865 41.275 1.00 39.81 198 ASN A O 1
ATOM 1511 N N . HIS A 1 199 ? 29.462 -7.059 41.376 1.00 37.28 199 HIS A N 1
ATOM 1512 C CA . HIS A 1 199 ? 29.880 -7.011 42.790 1.00 37.28 199 HIS A CA 1
ATOM 1513 C C . HIS A 1 199 ? 31.392 -7.081 43.023 1.00 37.28 199 HIS A C 1
ATOM 1515 O O . HIS A 1 199 ? 31.845 -6.752 44.117 1.00 37.28 199 HIS A O 1
ATOM 1521 N N . LYS A 1 200 ? 32.193 -7.446 42.010 1.00 37.81 200 LYS A N 1
ATOM 1522 C CA . LYS A 1 200 ? 33.657 -7.494 42.157 1.00 37.81 200 LYS A CA 1
ATOM 1523 C C . LYS A 1 200 ? 34.350 -6.184 41.756 1.00 37.81 200 LYS A C 1
ATOM 1525 O O . LYS A 1 200 ? 35.310 -5.798 42.406 1.00 37.81 200 LYS A O 1
ATOM 1530 N N . GLN A 1 201 ? 33.801 -5.431 40.797 1.00 40.38 201 GLN A N 1
ATOM 1531 C CA . GLN A 1 201 ? 34.409 -4.165 40.349 1.00 40.38 201 GLN A CA 1
ATOM 1532 C C . GLN A 1 201 ? 34.141 -2.950 41.256 1.00 40.38 201 GLN A C 1
ATOM 1534 O O . GLN A 1 201 ? 34.852 -1.955 41.152 1.00 40.38 201 GLN A O 1
ATOM 1539 N N . GLN A 1 202 ? 33.154 -3.006 42.160 1.00 38.88 202 GLN A N 1
ATOM 1540 C CA . GLN A 1 202 ? 32.912 -1.910 43.112 1.00 38.88 202 GLN A CA 1
ATOM 1541 C C . GLN A 1 202 ? 33.744 -2.011 44.397 1.00 38.88 202 GLN A C 1
ATOM 1543 O O . GLN A 1 202 ? 33.970 -0.986 45.029 1.00 38.88 202 GLN A O 1
ATOM 1548 N N . LYS A 1 203 ? 34.253 -3.198 44.762 1.00 43.44 203 LYS A N 1
ATOM 1549 C CA . LYS A 1 203 ? 35.121 -3.351 45.944 1.00 43.44 203 LYS A CA 1
ATOM 1550 C C . LYS A 1 203 ? 36.607 -3.111 45.669 1.00 43.44 203 LYS A C 1
ATOM 1552 O O . LYS A 1 203 ? 37.305 -2.705 46.585 1.00 43.44 203 LYS A O 1
ATOM 1557 N N . GLU A 1 204 ? 37.083 -3.291 44.436 1.00 42.62 204 GLU A N 1
ATOM 1558 C CA . GLU A 1 204 ? 38.494 -3.020 44.094 1.00 42.62 204 GLU A CA 1
ATOM 1559 C C . GLU A 1 204 ? 38.795 -1.521 43.900 1.00 42.62 204 GLU A C 1
ATOM 1561 O O . GLU A 1 204 ? 39.938 -1.115 44.038 1.00 42.62 204 GLU A O 1
ATOM 1566 N N . LYS A 1 205 ? 37.787 -0.664 43.673 1.00 47.47 205 LYS A N 1
ATOM 1567 C CA . LYS A 1 205 ? 37.981 0.794 43.503 1.00 47.47 205 LYS A CA 1
ATOM 1568 C C . LYS A 1 205 ? 37.918 1.629 44.789 1.00 47.47 205 LYS A C 1
ATOM 1570 O O . LYS A 1 205 ? 38.116 2.835 44.720 1.00 47.47 205 LYS A O 1
ATOM 1575 N N . GLN A 1 206 ? 37.618 1.027 45.940 1.00 44.84 206 GLN A N 1
ATOM 1576 C CA . GLN A 1 206 ? 37.487 1.734 47.228 1.00 44.84 206 GLN A CA 1
ATOM 1577 C C . GLN A 1 206 ? 38.607 1.405 48.230 1.00 44.84 206 GLN A C 1
ATOM 1579 O O . GLN A 1 206 ? 38.522 1.819 49.379 1.00 44.84 206 GLN A O 1
ATOM 1584 N N . GLY A 1 207 ? 39.650 0.680 47.806 1.00 46.97 207 GLY A N 1
ATOM 1585 C CA . GLY A 1 207 ? 40.798 0.318 48.648 1.00 46.97 207 GLY A CA 1
ATOM 1586 C C . GLY A 1 207 ? 42.144 0.910 48.217 1.00 46.97 207 GLY A C 1
ATOM 1587 O O . GLY A 1 207 ? 43.157 0.502 48.765 1.00 46.97 207 GLY A O 1
ATOM 1588 N N . GLU A 1 208 ? 42.179 1.827 47.245 1.00 50.16 208 GLU A N 1
ATOM 1589 C CA . GLU A 1 208 ? 43.428 2.374 46.675 1.00 50.16 208 GLU A CA 1
ATOM 1590 C C . GLU A 1 208 ? 43.464 3.912 46.735 1.00 50.16 208 GLU A C 1
ATOM 1592 O O . GLU A 1 208 ? 43.827 4.593 45.782 1.00 50.16 208 GLU A O 1
ATOM 1597 N N . THR A 1 209 ? 43.033 4.464 47.869 1.00 48.09 209 THR A N 1
ATOM 1598 C CA . THR A 1 209 ? 43.297 5.849 48.287 1.00 48.09 209 THR A CA 1
ATOM 1599 C C . THR A 1 209 ? 43.301 5.880 49.813 1.00 48.09 209 THR A C 1
ATOM 1601 O O . THR A 1 209 ? 42.260 6.150 50.399 1.00 48.09 209 THR A O 1
ATOM 1604 N N . ASP A 1 210 ? 44.407 5.465 50.429 1.00 44.47 210 ASP A N 1
ATOM 1605 C CA . ASP A 1 210 ? 44.893 5.907 51.749 1.00 44.47 210 ASP A CA 1
ATOM 1606 C C . ASP A 1 210 ? 46.119 5.052 52.128 1.00 44.47 210 ASP A C 1
ATOM 1608 O O . ASP A 1 210 ? 45.992 4.054 52.833 1.00 44.47 210 ASP A O 1
ATOM 1612 N N . GLU A 1 211 ? 47.287 5.416 51.585 1.00 41.06 211 GLU A N 1
ATOM 1613 C CA . GLU A 1 211 ? 48.611 5.399 52.247 1.00 41.06 211 GLU A CA 1
ATOM 1614 C C . GLU A 1 211 ? 49.664 6.103 51.376 1.00 41.06 211 GLU A C 1
ATOM 1616 O O . GLU A 1 211 ? 49.712 5.835 50.152 1.00 41.06 211 GLU A O 1
#

Secondary structure (DSSP, 8-state):
------------------S------S---HHHHHHHHHHHHHS-HHHHHHHTT--GGGHHHHHHHHHHSHHHHHHHHHHHHHHHHHHT--HHHHHHHHHHHHHHHEEEEEEEEEEEEEETTTTEEEEEEEEEEEE-HHHHHHHHHHHHHHTT--------EETTEE---------SS--HHHHHHHHHHT-----SSTTTTTTTTSSSS--

Nearest PDB structures (foldseek):
  4zc3-assembly1_A  TM=9.854E-01  e=3.589E-03  Bacillus phage SF6
  7joq-assembly1_H  TM=4.613E-01  e=5.435E-02  Pseudomonas phage NV1

InterPro domains:
  IPR005335 Terminase small subunit [PF03592] (28-158)
  IPR038713 Terminase small subunit, N-terminal DNA-binding domain, HTH motif superfamily [G3DSA:1.10.10.1400] (26-87)
  IPR052404 SPP1-like small terminase [PTHR41328] (28-130)

Foldseek 3Di:
DDDDDDDDDDDDDDPDDDDPDPDDDQDDDQLLLQLLVQCVVPVDQLVSNVRSPHDNVCSVVVSVVSCVDPSSVVSNVVVVVVVCVVVVDDPVNVLVVLVVQLCQQCQVDWDFDFDFDQDPVPRDTDTDTDTDRHHHVVSNVVSVVVNCVVVVVDDDDDQDDDPNDRDDPDDPPDDPDPDPVVVVVSVVVPDDDDDPPPPPVVVVVPPPPDD

Mean predicted aligned error: 19.59 Å

Organism: NCBI:txid933080